Protein AF-A0AB34Q9M0-F1 (afdb_monomer_lite)

Radius of gyration: 27.39 Å; chains: 1; bounding box: 74×77×62 Å

Foldseek 3Di:
DCLLVVLAPPDQFADFPWDADDDPDPVCVVVDPDRIDTDGPPDDRDDRDPLSVQLSVVVVVVDVAPNLLSVLLNQLVVCVSVLVLLRNLVSLVVLCCVPQQPPDLDLVSSLVSCVVDPLLLVLLVVLLVVLVVDDPVVAACSVVLNVLPDGSSSNSSVSSVVCVQSVDADVPDDNRDDSVPSSNNRNVSSSSSSSSVSVNVVSSCVSVDPVSVVVQLVVLVVVVQKWKKKKKWWKAADVGPDIDIDIDIDIDGHNDDDPVVLVVVVVVVVVVCCVPRPPMGTAKMWMATPPPRHTRDIDGDDDDDDPPDPPDDD

Structure (mmCIF, N/CA/C/O backbone):
data_AF-A0AB34Q9M0-F1
#
_entry.id   AF-A0AB34Q9M0-F1
#
loop_
_atom_site.group_PDB
_atom_site.id
_atom_site.type_symbol
_atom_site.label_atom_id
_atom_site.label_alt_id
_atom_site.label_comp_id
_atom_site.label_asym_id
_atom_site.label_entity_id
_atom_site.label_seq_id
_atom_site.pdbx_PDB_ins_code
_atom_site.Cartn_x
_atom_site.Cartn_y
_atom_site.Cartn_z
_atom_site.occupancy
_atom_site.B_iso_or_equiv
_atom_site.auth_seq_id
_atom_site.auth_comp_id
_atom_site.auth_asym_id
_atom_site.auth_atom_id
_atom_site.pdbx_PDB_model_num
ATOM 1 N N . MET A 1 1 ? -3.622 -2.747 3.877 1.00 38.09 1 MET A N 1
ATOM 2 C CA . MET A 1 1 ? -2.219 -3.119 4.182 1.00 38.09 1 MET A CA 1
ATOM 3 C C . MET A 1 1 ? -2.005 -4.590 4.577 1.00 38.09 1 MET A C 1
ATOM 5 O O . MET A 1 1 ? -0.956 -5.106 4.227 1.00 38.09 1 MET A O 1
ATOM 9 N N . ALA A 1 2 ? -2.939 -5.302 5.231 1.00 38.53 2 ALA A N 1
ATOM 10 C CA . ALA A 1 2 ? -2.637 -6.624 5.818 1.00 38.53 2 ALA A CA 1
ATOM 11 C C . ALA A 1 2 ? -3.153 -7.890 5.099 1.00 38.53 2 ALA A C 1
ATOM 13 O O . ALA A 1 2 ? -2.684 -8.977 5.424 1.00 38.53 2 ALA A O 1
ATOM 14 N N . PHE A 1 3 ? -4.054 -7.797 4.108 1.00 39.12 3 PHE A N 1
ATOM 15 C CA . PHE A 1 3 ? -4.353 -8.961 3.245 1.00 39.12 3 PHE A CA 1
ATOM 16 C C . PHE A 1 3 ? -3.106 -9.482 2.560 1.00 39.12 3 PHE A C 1
ATOM 18 O O . PHE A 1 3 ? -2.861 -10.677 2.467 1.00 39.12 3 PHE A O 1
ATOM 25 N N . LEU A 1 4 ? -2.310 -8.510 2.130 1.00 44.78 4 LEU A N 1
ATOM 26 C CA . LEU A 1 4 ? -1.002 -8.706 1.587 1.00 44.78 4 LEU A CA 1
ATOM 27 C C . LEU A 1 4 ? -0.186 -9.552 2.573 1.00 44.78 4 LEU A C 1
ATOM 29 O O . LEU A 1 4 ? 0.272 -10.628 2.213 1.00 44.78 4 LEU A O 1
ATOM 33 N N . SER A 1 5 ? -0.066 -9.140 3.830 1.00 46.03 5 SER A N 1
ATOM 34 C CA . SER A 1 5 ? 0.717 -9.852 4.848 1.00 46.03 5 SER A CA 1
ATOM 35 C C . SER A 1 5 ? 0.288 -11.304 5.118 1.00 46.03 5 SER A C 1
ATOM 37 O O . SER A 1 5 ? 1.048 -12.027 5.745 1.00 46.03 5 SER A O 1
ATOM 39 N N . CYS A 1 6 ? -0.894 -11.740 4.664 1.00 47.19 6 CYS A N 1
ATOM 40 C CA . CYS A 1 6 ? -1.327 -13.141 4.752 1.00 47.19 6 CYS A CA 1
ATOM 41 C C . CYS A 1 6 ? -0.802 -14.014 3.591 1.00 47.19 6 CYS A C 1
ATOM 43 O O . CYS A 1 6 ? -0.850 -15.235 3.691 1.00 47.19 6 CYS A O 1
ATOM 45 N N . TYR A 1 7 ? -0.317 -13.398 2.505 1.00 43.88 7 TYR A N 1
ATOM 46 C CA . TYR A 1 7 ? 0.245 -14.055 1.316 1.00 43.88 7 TYR A CA 1
ATOM 47 C C . TYR A 1 7 ? 1.721 -13.703 1.045 1.00 43.88 7 TYR A C 1
ATOM 49 O O . TYR A 1 7 ? 2.371 -14.403 0.274 1.00 43.88 7 TYR A O 1
ATOM 57 N N . PHE A 1 8 ? 2.253 -12.626 1.634 1.00 41.25 8 PHE A N 1
ATOM 58 C CA . PHE A 1 8 ? 3.677 -12.286 1.568 1.00 41.25 8 PHE A CA 1
ATOM 59 C C . PHE A 1 8 ? 4.397 -12.802 2.805 1.00 41.25 8 PHE A C 1
ATOM 61 O O . PHE A 1 8 ? 4.016 -12.460 3.927 1.00 41.25 8 PHE A O 1
ATOM 68 N N . ASP A 1 9 ? 5.503 -13.507 2.599 1.00 41.50 9 ASP A N 1
ATOM 69 C CA . ASP A 1 9 ? 6.491 -13.679 3.653 1.00 41.50 9 ASP A CA 1
ATOM 70 C C . ASP A 1 9 ? 7.040 -12.308 4.060 1.00 41.50 9 ASP A C 1
ATOM 72 O O . ASP A 1 9 ? 7.497 -11.511 3.236 1.00 41.50 9 ASP A O 1
ATOM 76 N N . VAL A 1 10 ? 7.012 -12.021 5.360 1.00 43.25 10 VAL A N 1
ATOM 77 C CA . VAL A 1 10 ? 7.802 -10.928 5.931 1.00 43.25 10 VAL A CA 1
ATOM 78 C C . VAL A 1 10 ? 9.219 -11.463 6.127 1.00 43.25 10 VAL A C 1
ATOM 80 O O . VAL A 1 10 ? 9.610 -11.831 7.236 1.00 43.25 10 VAL A O 1
ATOM 83 N N . ALA A 1 11 ? 9.964 -11.552 5.027 1.00 40.53 11 ALA A N 1
ATOM 84 C CA . ALA A 1 11 ? 11.409 -11.719 5.053 1.00 40.53 11 ALA A CA 1
ATOM 85 C C . ALA A 1 11 ? 12.041 -10.324 5.032 1.00 40.53 11 ALA A C 1
ATOM 87 O O . ALA A 1 11 ? 11.994 -9.609 4.032 1.00 40.53 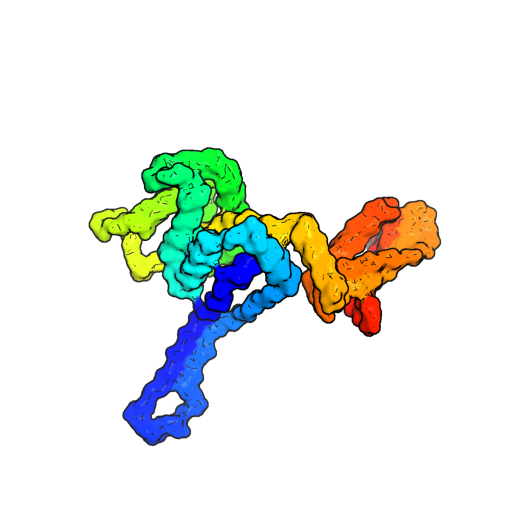11 ALA A O 1
ATOM 88 N N . LEU A 1 12 ? 12.573 -9.918 6.180 1.00 36.75 12 LEU A N 1
ATOM 89 C CA . LEU A 1 12 ? 13.377 -8.714 6.334 1.00 36.75 12 LEU A CA 1
ATOM 90 C C . LEU A 1 12 ? 14.795 -9.164 6.662 1.00 36.75 12 LEU A C 1
ATOM 92 O O . LEU A 1 12 ? 15.126 -9.342 7.829 1.00 36.75 12 LEU A O 1
ATOM 96 N N . GLU A 1 13 ? 15.617 -9.339 5.636 1.00 42.41 13 GLU A N 1
ATOM 97 C CA . GLU A 1 13 ? 17.068 -9.326 5.804 1.00 42.41 13 GLU A CA 1
ATOM 98 C C . GLU A 1 13 ? 17.541 -7.915 5.485 1.00 42.41 13 GLU A C 1
ATOM 100 O O . GLU A 1 13 ? 17.650 -7.499 4.333 1.00 42.41 13 GLU A O 1
ATOM 105 N N . MET A 1 14 ? 17.722 -7.130 6.543 1.00 38.28 14 MET A N 1
ATOM 106 C CA . MET A 1 14 ? 18.295 -5.798 6.452 1.00 38.28 14 MET A CA 1
ATOM 107 C C . MET A 1 14 ? 19.740 -5.861 6.921 1.00 38.28 14 MET A C 1
ATOM 109 O O . MET A 1 14 ? 19.984 -5.836 8.126 1.00 38.28 14 MET A O 1
ATOM 113 N N . ASP A 1 15 ? 20.657 -5.891 5.951 1.00 40.28 15 ASP A N 1
ATOM 114 C CA . ASP A 1 15 ? 22.097 -5.711 6.146 1.00 40.28 15 ASP A CA 1
ATOM 115 C C . ASP A 1 15 ? 22.690 -6.619 7.235 1.00 40.28 15 ASP A C 1
ATOM 117 O O . ASP A 1 15 ? 23.406 -6.130 8.101 1.00 40.28 15 ASP A O 1
ATOM 121 N N . GLU A 1 16 ? 22.409 -7.929 7.203 1.00 42.78 16 GLU A N 1
ATOM 122 C CA . GLU A 1 16 ? 23.147 -8.872 8.046 1.00 42.78 16 GLU A CA 1
ATOM 123 C C . GLU A 1 16 ? 24.592 -8.963 7.544 1.00 42.78 16 GLU A C 1
ATOM 125 O O . GLU A 1 16 ? 24.912 -9.681 6.599 1.00 42.78 16 GLU A O 1
ATOM 130 N N . VAL A 1 17 ? 25.485 -8.199 8.172 1.00 45.81 17 VAL A N 1
ATOM 131 C CA . VAL A 1 17 ? 26.908 -8.533 8.148 1.00 45.81 17 VAL A CA 1
ATOM 132 C C . VAL A 1 17 ? 27.075 -9.664 9.144 1.00 45.81 17 VAL A C 1
ATOM 134 O O . VAL A 1 17 ? 27.049 -9.431 10.352 1.00 45.81 17 VAL A O 1
ATOM 137 N N . GLU A 1 18 ? 27.206 -10.882 8.632 1.00 41.69 18 GLU A N 1
ATOM 138 C CA . GLU A 1 18 ? 27.647 -12.027 9.416 1.00 41.69 18 GLU A CA 1
ATOM 139 C C . GLU A 1 18 ? 29.146 -12.198 9.161 1.00 41.69 18 GLU A C 1
ATOM 141 O O . GLU A 1 18 ? 29.582 -12.671 8.113 1.00 41.69 18 GLU A O 1
ATOM 146 N N . ALA A 1 19 ? 29.950 -11.695 10.096 1.00 44.28 19 ALA A N 1
ATOM 147 C CA . ALA A 1 19 ? 31.388 -11.904 10.091 1.00 44.28 19 ALA A CA 1
ATOM 148 C C . ALA A 1 19 ? 31.706 -13.008 11.099 1.00 44.28 19 ALA A C 1
ATOM 150 O O . ALA A 1 19 ? 31.467 -12.857 12.302 1.00 44.28 19 ALA A O 1
ATOM 151 N N . PHE A 1 20 ? 32.240 -14.113 10.592 1.00 45.12 20 PHE A N 1
ATOM 152 C CA . PHE A 1 20 ? 32.817 -15.171 11.406 1.00 45.12 20 PHE A CA 1
ATOM 153 C C . PHE A 1 20 ? 34.311 -14.917 11.514 1.00 45.12 20 PHE A C 1
ATOM 155 O O . PHE A 1 20 ? 34.968 -14.621 10.515 1.00 45.12 20 PHE A O 1
ATOM 162 N N . TYR A 1 21 ? 34.842 -15.017 12.727 1.00 49.00 21 TYR A N 1
ATOM 163 C CA . TYR A 1 21 ? 36.283 -15.058 12.889 1.00 49.00 21 TYR A CA 1
ATOM 164 C C . TYR A 1 21 ? 36.761 -16.479 12.588 1.00 49.00 21 TYR A C 1
ATOM 166 O O . TYR A 1 21 ? 36.377 -17.422 13.281 1.00 49.00 21 TYR A O 1
ATOM 174 N N . GLU A 1 22 ? 37.578 -16.634 11.550 1.00 51.06 22 GLU A N 1
ATOM 175 C CA . GLU A 1 22 ? 38.256 -17.893 11.255 1.00 51.06 22 GLU A CA 1
ATOM 176 C C . GLU A 1 22 ? 39.582 -17.912 12.021 1.00 51.06 22 GLU A C 1
ATOM 178 O O . GLU A 1 22 ? 40.442 -17.058 11.818 1.00 51.06 22 GLU A O 1
ATOM 183 N N . VAL A 1 23 ? 39.714 -18.847 12.960 1.00 55.47 23 VAL A N 1
ATOM 184 C CA . VAL A 1 23 ? 40.945 -19.029 13.736 1.00 55.47 23 VAL A CA 1
ATOM 185 C C . VAL A 1 23 ? 42.013 -19.688 12.873 1.00 55.47 23 VAL A C 1
ATOM 187 O O . VAL A 1 23 ? 41.789 -20.762 12.318 1.00 55.47 23 VAL A O 1
ATOM 190 N N . GLU A 1 24 ? 43.188 -19.066 12.785 1.00 59.56 24 GLU A N 1
ATOM 191 C CA . GLU A 1 24 ? 44.322 -19.620 12.038 1.00 59.56 24 GLU A CA 1
ATOM 192 C C . GLU A 1 24 ? 44.963 -20.795 12.793 1.00 59.56 24 GLU A C 1
ATOM 194 O O . GLU A 1 24 ? 45.552 -21.687 12.176 1.00 59.56 24 GLU A O 1
ATOM 199 N N . THR A 1 25 ? 44.815 -20.834 14.126 1.00 61.59 25 THR A N 1
ATOM 200 C CA . THR A 1 25 ? 45.357 -21.894 14.988 1.00 61.59 25 THR A CA 1
ATOM 201 C C . THR A 1 25 ? 44.410 -22.302 16.138 1.00 61.59 25 THR A C 1
ATOM 203 O O . THR A 1 25 ? 43.665 -21.467 16.659 1.00 61.59 25 THR A O 1
ATOM 206 N N . PRO A 1 26 ? 44.421 -23.577 16.593 1.00 65.00 26 PRO A N 1
ATOM 207 C CA . PRO A 1 26 ? 43.573 -24.056 17.698 1.00 65.00 26 PRO A CA 1
ATOM 208 C C . PRO A 1 26 ? 43.771 -23.311 19.029 1.00 65.00 26 PRO A C 1
ATOM 210 O O . PRO A 1 26 ? 42.863 -23.259 19.858 1.00 65.00 26 PRO A O 1
ATOM 213 N N . GLU A 1 27 ? 44.945 -22.721 19.249 1.00 68.06 27 GLU A N 1
ATOM 214 C CA . GLU A 1 27 ? 45.296 -21.986 20.465 1.00 68.06 27 GLU A CA 1
ATOM 215 C C . GLU A 1 27 ? 44.681 -20.571 20.533 1.00 68.06 27 GLU A C 1
ATOM 217 O O . GLU A 1 27 ? 44.699 -19.938 21.597 1.00 68.06 27 GLU A O 1
ATOM 222 N N . GLU A 1 28 ? 44.145 -20.056 19.421 1.00 53.47 28 GLU A N 1
ATOM 223 C CA . GLU A 1 28 ? 43.511 -18.732 19.327 1.00 53.47 28 GLU A CA 1
ATOM 224 C C . GLU A 1 28 ? 42.011 -18.752 19.650 1.00 53.47 28 GLU A C 1
ATOM 226 O O . GLU A 1 28 ? 41.481 -17.746 20.123 1.00 53.47 28 GLU A O 1
ATOM 231 N N . ASP A 1 29 ? 41.335 -19.899 19.514 1.00 54.34 29 ASP A N 1
ATOM 232 C CA . ASP A 1 29 ? 39.878 -20.022 19.715 1.00 54.34 29 ASP A CA 1
ATOM 233 C C . ASP A 1 29 ? 39.419 -19.705 21.151 1.00 54.34 29 ASP A C 1
ATOM 235 O O . ASP A 1 29 ? 38.284 -19.282 21.386 1.00 54.34 29 ASP A O 1
ATOM 239 N N . GLY A 1 30 ? 40.318 -19.860 22.128 1.00 64.06 30 GLY A N 1
ATOM 240 C CA . GLY A 1 30 ? 40.075 -19.507 23.529 1.00 64.06 30 GLY A CA 1
ATOM 241 C C . GLY A 1 30 ? 40.349 -18.040 23.879 1.00 64.06 30 GLY A C 1
ATOM 242 O O . GLY A 1 30 ? 40.030 -17.622 24.989 1.00 64.06 30 GLY A O 1
ATOM 243 N N . LYS A 1 31 ? 40.961 -17.263 22.972 1.00 69.19 31 LYS A N 1
ATOM 244 C CA . LYS A 1 31 ? 41.397 -15.873 23.221 1.00 69.19 31 LYS A CA 1
ATOM 245 C C . LYS A 1 31 ? 40.448 -14.822 22.646 1.00 69.19 31 LYS A C 1
ATOM 247 O O . LYS A 1 31 ? 40.632 -13.635 22.899 1.00 69.19 31 LYS A O 1
ATOM 252 N N . ILE A 1 32 ? 39.451 -15.245 21.874 1.00 55.53 32 ILE A N 1
ATOM 253 C CA . ILE A 1 32 ? 38.516 -14.355 21.188 1.00 55.53 32 ILE A CA 1
ATOM 254 C C . ILE A 1 32 ? 37.194 -14.354 21.947 1.00 55.53 32 ILE A C 1
ATOM 256 O O . ILE A 1 32 ? 36.429 -15.315 21.899 1.00 55.53 32 ILE A O 1
ATOM 260 N N . GLU A 1 33 ? 36.926 -13.257 22.655 1.00 59.06 33 GLU A N 1
ATOM 261 C CA . GLU A 1 33 ? 35.709 -13.095 23.464 1.00 59.06 33 GLU A CA 1
ATOM 262 C C . GLU A 1 33 ? 34.434 -12.988 22.613 1.00 59.06 33 GLU A C 1
ATOM 264 O O . GLU A 1 33 ? 33.354 -13.375 23.056 1.00 59.06 33 GLU A O 1
ATOM 269 N N . VAL A 1 34 ? 34.547 -12.496 21.375 1.00 50.38 34 VAL A N 1
ATOM 270 C CA . VAL A 1 34 ? 33.417 -12.303 20.458 1.00 50.38 34 VAL A CA 1
ATOM 271 C C . VAL A 1 34 ? 33.664 -13.094 19.178 1.00 50.38 34 VAL A C 1
ATOM 273 O O . VAL A 1 34 ? 34.373 -12.649 18.282 1.00 50.38 34 VAL A O 1
ATOM 276 N N . LYS A 1 35 ? 33.074 -14.291 19.101 1.00 52.22 35 LYS A N 1
ATOM 277 C CA . LYS A 1 35 ? 33.271 -15.244 17.990 1.00 52.22 35 LYS A CA 1
ATOM 278 C C . LYS A 1 35 ? 32.469 -14.912 16.726 1.00 52.22 35 LYS A C 1
ATOM 280 O O . LYS A 1 35 ? 32.753 -15.434 15.653 1.00 52.22 35 LYS A O 1
ATOM 285 N N . SER A 1 36 ? 31.453 -14.063 16.853 1.00 44.91 36 SER A N 1
ATOM 286 C CA . SER A 1 36 ? 30.656 -13.567 15.732 1.00 44.91 36 SER A CA 1
ATOM 287 C C . SER A 1 36 ? 30.040 -12.217 16.079 1.00 44.91 36 SER A C 1
ATOM 289 O O . SER A 1 36 ? 29.752 -11.929 17.244 1.00 44.91 36 SER A O 1
ATOM 291 N N . PHE A 1 37 ? 29.835 -11.393 15.059 1.00 43.59 37 PHE A N 1
ATOM 292 C CA . PHE A 1 37 ? 29.109 -10.135 15.161 1.00 43.59 37 PHE A CA 1
ATOM 293 C C . PHE A 1 37 ? 27.985 -10.138 14.131 1.00 43.59 37 PHE A C 1
ATOM 295 O O . PHE A 1 37 ? 28.226 -10.423 12.959 1.00 43.59 37 PHE A O 1
ATOM 302 N N . LYS A 1 38 ? 26.774 -9.805 14.588 1.00 41.28 38 LYS A N 1
ATOM 303 C CA . LYS A 1 38 ? 25.580 -9.662 13.759 1.00 41.28 38 LYS A CA 1
ATOM 304 C C . LYS A 1 38 ? 24.995 -8.274 13.984 1.00 41.28 38 LYS A C 1
ATOM 306 O O . LYS A 1 38 ? 24.492 -7.972 15.065 1.00 41.28 38 LYS A O 1
ATOM 311 N N . SER A 1 39 ? 25.072 -7.429 12.965 1.00 42.53 39 SER A N 1
ATOM 312 C CA . SER A 1 39 ? 24.345 -6.160 12.913 1.00 42.53 39 SER A CA 1
ATOM 313 C C . SER A 1 39 ? 23.284 -6.282 11.841 1.00 42.53 39 SER A C 1
ATOM 315 O O . SER A 1 39 ? 23.579 -6.777 10.765 1.00 42.53 39 SER A O 1
ATOM 317 N N . GLY A 1 40 ? 22.063 -5.860 12.146 1.00 47.16 40 GLY A N 1
ATOM 318 C CA . GLY A 1 40 ? 20.950 -5.820 11.210 1.00 47.16 40 GLY A CA 1
ATOM 319 C C . GLY A 1 40 ? 19.863 -4.909 11.764 1.00 47.16 40 GLY A C 1
ATOM 320 O O . GLY A 1 40 ? 19.707 -4.762 12.982 1.00 47.16 40 GLY A O 1
ATOM 321 N N . ARG A 1 41 ? 19.106 -4.246 10.888 1.00 43.00 41 ARG A N 1
ATOM 322 C CA . ARG A 1 41 ? 17.981 -3.414 11.330 1.00 43.00 41 ARG A CA 1
ATOM 323 C C . ARG A 1 41 ? 16.833 -4.346 11.715 1.00 43.00 41 ARG A C 1
ATOM 325 O O . ARG A 1 41 ? 16.139 -4.854 10.841 1.00 43.00 41 ARG A O 1
ATOM 332 N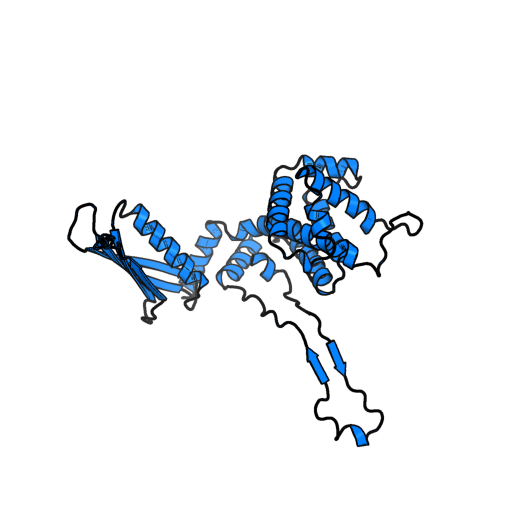 N . HIS A 1 42 ? 16.622 -4.573 13.013 1.00 44.25 42 HIS A N 1
ATOM 333 C CA . HIS A 1 42 ? 15.452 -5.317 13.479 1.00 44.25 42 HIS A CA 1
ATOM 334 C C . HIS A 1 42 ? 14.187 -4.514 13.160 1.00 44.25 42 HIS A C 1
ATOM 336 O O . HIS A 1 42 ? 13.826 -3.576 13.871 1.00 44.25 42 HIS A O 1
ATOM 342 N N . VAL A 1 43 ? 13.527 -4.866 12.061 1.00 46.06 43 VAL A N 1
ATOM 343 C CA . VAL A 1 43 ? 12.175 -4.404 11.770 1.00 46.06 43 VAL A CA 1
ATOM 344 C C . VAL A 1 43 ? 11.238 -5.500 12.288 1.00 46.06 43 VAL A C 1
ATOM 346 O O . VAL A 1 43 ? 11.227 -6.598 11.728 1.00 46.06 43 VAL A O 1
ATOM 349 N N . PRO A 1 44 ? 10.500 -5.266 13.388 1.00 45.44 44 PRO A N 1
ATOM 350 C CA . PRO A 1 44 ? 9.616 -6.279 13.948 1.00 45.44 44 PRO A CA 1
ATOM 351 C C . PRO A 1 44 ? 8.588 -6.707 12.897 1.00 45.44 44 PRO A C 1
ATOM 353 O O . PRO A 1 44 ? 8.049 -5.871 12.165 1.00 45.44 44 PRO A O 1
ATOM 356 N N . LYS A 1 45 ? 8.308 -8.015 12.817 1.00 49.66 45 LYS A N 1
ATOM 357 C CA . LYS A 1 45 ? 7.262 -8.538 11.928 1.00 49.66 45 LYS A CA 1
ATOM 358 C C . LYS A 1 45 ? 5.952 -7.822 12.251 1.00 49.66 45 LYS A C 1
ATOM 360 O O . LYS A 1 45 ? 5.541 -7.794 13.411 1.00 49.66 45 LYS A O 1
ATOM 365 N N . LEU A 1 46 ? 5.301 -7.248 11.236 1.00 52.94 46 LEU A N 1
ATOM 366 C CA . LEU A 1 46 ? 3.984 -6.640 11.414 1.00 52.94 46 LEU A CA 1
ATOM 367 C C . LEU A 1 46 ? 3.023 -7.714 11.949 1.00 52.94 46 LEU A C 1
ATOM 369 O O . LEU A 1 46 ? 2.845 -8.737 11.284 1.00 52.94 46 LEU A O 1
ATOM 373 N N . PRO A 1 47 ? 2.414 -7.521 13.131 1.00 59.06 47 PRO A N 1
ATOM 374 C CA . PRO A 1 47 ? 1.474 -8.491 13.664 1.00 59.06 47 PRO A CA 1
ATOM 375 C C . PRO A 1 47 ? 0.256 -8.566 12.740 1.00 59.06 47 PRO A C 1
ATOM 377 O O . PRO A 1 47 ? -0.391 -7.555 12.458 1.00 59.06 47 PRO A O 1
ATOM 380 N N . ILE A 1 48 ? -0.071 -9.770 12.269 1.00 66.75 48 ILE A N 1
ATOM 381 C CA . ILE A 1 48 ? -1.315 -10.008 11.536 1.00 66.75 48 ILE A CA 1
ATOM 382 C C . ILE A 1 48 ? -2.449 -9.982 12.561 1.00 66.75 48 ILE A C 1
ATOM 384 O O . ILE A 1 48 ? -2.524 -10.844 13.438 1.00 66.75 48 ILE A O 1
ATOM 388 N N . LEU A 1 49 ? -3.318 -8.971 12.481 1.00 69.62 49 LEU A N 1
ATOM 389 C CA . LEU A 1 49 ? -4.475 -8.880 13.369 1.00 69.62 49 LEU A CA 1
ATOM 390 C C . LEU A 1 49 ? -5.469 -10.006 13.056 1.00 69.62 49 LEU A C 1
ATOM 392 O O . LEU A 1 49 ? -5.664 -10.374 11.898 1.00 69.62 49 LEU A O 1
ATOM 396 N N . PHE A 1 50 ? -6.142 -10.505 14.091 1.00 72.12 50 PHE A N 1
ATOM 397 C CA . PHE A 1 50 ? -7.152 -11.563 13.979 1.00 72.12 50 PHE A CA 1
ATOM 398 C C . PHE A 1 50 ? -8.254 -11.242 12.953 1.00 72.12 50 PHE A C 1
ATOM 400 O O . PHE A 1 50 ? -8.636 -12.097 12.151 1.00 72.12 50 PHE A O 1
ATOM 407 N N . ASP A 1 51 ? -8.718 -9.993 12.934 1.00 72.69 51 ASP A N 1
ATOM 408 C CA . ASP A 1 51 ? -9.691 -9.483 11.963 1.00 72.69 51 ASP A CA 1
ATOM 409 C C . ASP A 1 51 ? -9.217 -9.649 10.511 1.00 72.69 51 ASP A C 1
ATOM 411 O O . ASP A 1 51 ? -9.956 -10.099 9.641 1.00 72.69 51 ASP A O 1
ATOM 415 N N . LEU A 1 52 ? -7.939 -9.376 10.257 1.00 74.94 52 LEU A N 1
ATOM 416 C CA . LEU A 1 52 ? -7.359 -9.434 8.918 1.00 74.94 52 LEU A CA 1
ATOM 417 C C . LEU A 1 52 ? -7.189 -10.881 8.452 1.00 74.94 52 LEU A C 1
ATOM 419 O O . LEU A 1 52 ? -7.510 -11.191 7.306 1.00 74.94 52 LEU A O 1
ATOM 423 N N . LEU A 1 53 ? -6.754 -11.766 9.353 1.00 79.62 53 LEU A N 1
ATOM 424 C CA . LEU A 1 53 ? -6.627 -13.196 9.077 1.00 79.62 53 LEU A CA 1
ATOM 425 C C . LEU A 1 53 ? -7.988 -13.833 8.765 1.00 79.62 53 LEU A C 1
ATOM 427 O O . LEU A 1 53 ? -8.149 -14.515 7.758 1.00 79.62 53 LEU A O 1
ATOM 431 N N . SER A 1 54 ? -8.984 -13.597 9.612 1.00 79.56 54 SER A N 1
ATOM 432 C CA . SER A 1 54 ? -10.314 -14.196 9.452 1.00 79.56 54 SER A CA 1
ATOM 433 C C . SER A 1 54 ? -11.059 -13.662 8.225 1.00 79.56 54 SER A C 1
ATOM 435 O O . SER A 1 54 ? -11.614 -14.456 7.468 1.00 79.56 54 SER A O 1
ATOM 437 N N . ARG A 1 55 ? -11.002 -12.352 7.945 1.00 80.25 55 ARG A N 1
ATOM 438 C CA . ARG A 1 55 ? -11.547 -11.791 6.696 1.0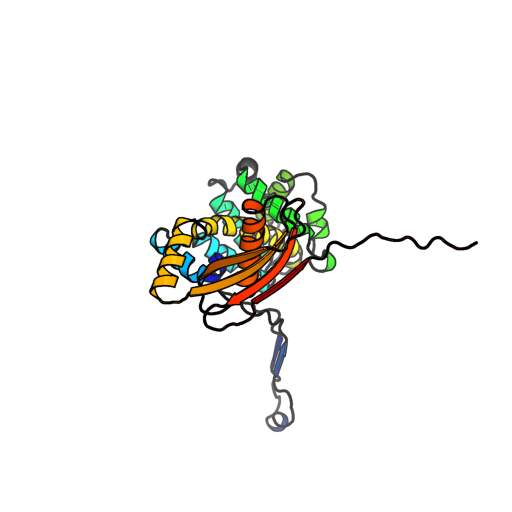0 80.25 55 ARG A CA 1
ATOM 439 C C . ARG A 1 55 ? -10.841 -12.343 5.461 1.00 80.25 55 ARG A C 1
ATOM 441 O O . ARG A 1 55 ? -11.502 -12.586 4.455 1.00 80.25 55 ARG A O 1
ATOM 448 N N . ALA A 1 56 ? -9.525 -12.563 5.523 1.00 80.50 56 ALA A N 1
ATOM 449 C CA . ALA A 1 56 ? -8.787 -13.192 4.431 1.00 80.50 56 ALA A CA 1
ATOM 450 C C . ALA A 1 56 ? -9.258 -14.634 4.185 1.00 80.50 56 ALA A C 1
ATOM 452 O O . ALA A 1 56 ? -9.473 -14.997 3.031 1.00 80.50 56 ALA A O 1
ATOM 453 N N . ILE A 1 57 ? -9.477 -15.416 5.250 1.00 82.31 57 ILE A N 1
ATOM 454 C CA . ILE A 1 57 ? -10.012 -16.784 5.164 1.00 82.31 57 ILE A CA 1
ATOM 455 C C . ILE A 1 57 ? -11.399 -16.777 4.517 1.00 82.31 57 ILE A C 1
ATOM 457 O O . ILE A 1 57 ? -11.606 -17.478 3.532 1.00 82.31 57 ILE A O 1
ATOM 461 N N . PHE A 1 58 ? -12.325 -15.941 4.995 1.00 83.81 58 PHE A N 1
ATOM 462 C CA . PHE A 1 58 ? -13.673 -15.886 4.420 1.00 83.81 58 PHE A CA 1
ATOM 463 C C . PHE A 1 58 ? -13.675 -15.404 2.967 1.00 83.81 58 PHE A C 1
ATOM 465 O O . PHE A 1 58 ? -14.425 -15.916 2.143 1.00 83.81 58 PHE A O 1
ATOM 472 N N . CYS A 1 59 ? -12.810 -14.447 2.625 1.00 83.69 59 CYS A N 1
ATOM 473 C CA . CYS A 1 59 ? -12.653 -13.981 1.248 1.00 83.69 59 CYS A CA 1
ATOM 474 C C . CYS A 1 59 ? -12.104 -15.087 0.324 1.00 83.69 59 CYS A C 1
ATOM 476 O O . CYS A 1 59 ? -12.509 -15.191 -0.838 1.00 83.69 59 CYS A O 1
ATOM 478 N N . ALA A 1 60 ? -11.210 -15.936 0.843 1.00 81.88 60 ALA A N 1
ATOM 479 C CA . ALA A 1 60 ? -10.618 -17.052 0.110 1.00 81.88 60 ALA A CA 1
ATOM 480 C C . ALA A 1 60 ? -11.603 -18.207 -0.159 1.00 81.88 60 ALA A C 1
ATOM 482 O O . ALA A 1 60 ? -11.353 -19.024 -1.041 1.00 81.88 60 ALA A O 1
ATOM 483 N N . GLU A 1 61 ? -12.731 -18.278 0.554 1.00 83.25 61 GLU A N 1
ATOM 484 C CA . GLU A 1 61 ? -13.799 -19.243 0.251 1.00 83.25 61 GLU A CA 1
ATOM 485 C C . GLU A 1 61 ? -14.504 -18.919 -1.075 1.00 83.25 61 GLU A C 1
ATOM 487 O O . GLU A 1 61 ? -14.913 -19.825 -1.797 1.00 83.25 61 GLU A O 1
ATOM 492 N N . GLY A 1 62 ? -14.651 -17.628 -1.395 1.00 77.25 62 GLY A N 1
ATOM 493 C CA . GLY A 1 62 ? -15.366 -17.162 -2.588 1.00 77.25 62 GLY A CA 1
ATOM 494 C C . GLY A 1 62 ? -14.466 -16.792 -3.767 1.00 77.25 62 GLY A C 1
ATOM 495 O O . GLY A 1 62 ? -14.954 -16.634 -4.884 1.00 77.25 62 GLY A O 1
ATOM 496 N N . THR A 1 63 ? -13.161 -16.623 -3.544 1.00 77.94 63 THR A N 1
ATOM 497 C CA . THR A 1 63 ? -12.210 -16.171 -4.569 1.00 77.94 63 THR A CA 1
ATOM 498 C C . THR A 1 63 ? -10.851 -16.837 -4.382 1.00 77.94 63 THR A C 1
ATOM 500 O O . THR A 1 63 ? -10.456 -17.167 -3.269 1.00 77.94 63 THR A O 1
ATOM 503 N N . SER A 1 64 ? -10.064 -16.978 -5.452 1.00 72.12 64 SER A N 1
ATOM 504 C CA . SER A 1 64 ? -8.690 -17.497 -5.346 1.00 72.12 64 SER A CA 1
ATOM 505 C C . SER A 1 64 ? -7.722 -16.557 -4.614 1.00 72.12 64 SER A C 1
ATOM 507 O O . SER A 1 64 ? -6.572 -16.943 -4.389 1.00 72.12 64 SER A O 1
ATOM 509 N N . GLY A 1 65 ? -8.165 -15.344 -4.266 1.00 72.69 65 GLY A N 1
ATOM 510 C CA . GLY A 1 65 ? -7.323 -14.261 -3.776 1.00 72.69 65 GLY A CA 1
ATOM 511 C C . GLY A 1 65 ? -6.369 -13.705 -4.849 1.00 72.69 65 GLY A C 1
ATOM 512 O O . GLY A 1 65 ? -6.270 -14.255 -5.952 1.00 72.69 65 GLY A O 1
ATOM 513 N N . PRO A 1 66 ? -5.635 -12.629 -4.527 1.00 83.88 66 PRO A N 1
ATOM 514 C CA . PRO A 1 66 ? -4.737 -11.926 -5.435 1.00 83.88 66 PRO A CA 1
ATOM 515 C C . PRO A 1 66 ? -3.375 -12.628 -5.487 1.00 83.88 66 PRO A C 1
ATOM 517 O O . PRO A 1 66 ? -2.345 -12.076 -5.104 1.00 83.88 66 PRO A O 1
ATOM 520 N N . ARG A 1 67 ? -3.368 -13.912 -5.871 1.00 83.19 67 ARG A N 1
ATOM 521 C CA . ARG A 1 67 ? -2.158 -14.759 -5.851 1.00 83.19 67 ARG A CA 1
ATOM 522 C C . ARG A 1 67 ? -1.067 -14.216 -6.762 1.00 83.19 67 ARG A C 1
ATOM 524 O O . ARG A 1 67 ? 0.114 -14.305 -6.435 1.00 83.19 67 ARG A O 1
ATOM 531 N N . PHE A 1 68 ? -1.467 -13.683 -7.911 1.00 85.50 68 PHE A N 1
ATOM 532 C CA . PHE A 1 68 ? -0.548 -13.156 -8.906 1.00 85.50 68 PHE A CA 1
ATOM 533 C C . PHE A 1 68 ? 0.119 -11.869 -8.409 1.00 85.50 68 PHE A C 1
ATOM 535 O O . PHE A 1 68 ? 1.347 -11.773 -8.387 1.00 85.50 68 PHE A O 1
ATOM 542 N N . GLU A 1 69 ? -0.681 -10.930 -7.905 1.00 90.19 69 GLU A N 1
ATOM 543 C CA . GLU A 1 69 ? -0.219 -9.692 -7.279 1.00 90.19 69 GLU A CA 1
ATOM 544 C C . GLU A 1 69 ? 0.672 -10.000 -6.076 1.00 90.19 69 GLU A C 1
ATOM 546 O O . GLU A 1 69 ? 1.754 -9.427 -5.935 1.00 90.19 69 GLU A O 1
ATOM 551 N N . ALA A 1 70 ? 0.267 -10.978 -5.259 1.00 84.56 70 ALA A N 1
ATOM 552 C CA . ALA A 1 70 ? 1.032 -11.427 -4.109 1.00 84.56 70 ALA A CA 1
ATOM 553 C C . ALA A 1 70 ? 2.382 -12.050 -4.478 1.00 84.56 70 ALA A C 1
ATOM 555 O O . ALA A 1 70 ? 3.393 -11.810 -3.829 1.00 84.56 70 ALA A O 1
ATOM 556 N N . THR A 1 71 ? 2.451 -12.809 -5.562 1.00 86.25 71 THR A N 1
ATOM 557 C CA . THR A 1 71 ? 3.716 -13.417 -5.983 1.00 86.25 71 THR A CA 1
ATOM 558 C C . THR A 1 71 ? 4.700 -12.354 -6.479 1.00 86.25 71 THR A C 1
ATOM 560 O O . THR A 1 71 ? 5.870 -12.339 -6.080 1.00 86.25 71 THR A O 1
ATOM 563 N N . LEU A 1 72 ? 4.234 -11.424 -7.318 1.00 91.12 72 LEU A N 1
ATOM 564 C CA . LEU A 1 72 ? 5.101 -10.408 -7.918 1.00 91.12 72 LEU A CA 1
ATOM 565 C C . LEU A 1 72 ? 5.546 -9.351 -6.912 1.00 91.12 72 LEU A C 1
ATOM 567 O O . LEU A 1 72 ? 6.730 -9.023 -6.874 1.00 91.12 72 LEU A O 1
ATOM 571 N N . VAL A 1 73 ? 4.651 -8.870 -6.045 1.00 89.12 73 VAL A N 1
ATOM 572 C CA . VAL A 1 73 ? 5.040 -7.903 -5.009 1.00 89.12 73 VAL A CA 1
ATOM 573 C C . VAL A 1 73 ? 5.967 -8.536 -3.963 1.00 89.12 73 VAL A C 1
ATOM 575 O O . VAL A 1 73 ? 6.831 -7.837 -3.438 1.00 89.12 73 VAL A O 1
ATOM 578 N N . SER A 1 74 ? 5.874 -9.849 -3.700 1.00 84.12 74 SER A N 1
ATOM 579 C CA . SER A 1 74 ? 6.779 -10.549 -2.775 1.00 84.12 74 SER A CA 1
ATOM 580 C C . SER A 1 74 ? 8.182 -10.548 -3.348 1.00 84.12 74 SER A C 1
ATOM 582 O O . SER A 1 74 ? 9.130 -10.073 -2.727 1.00 84.12 74 SER A O 1
ATOM 584 N N . SER A 1 75 ? 8.272 -10.983 -4.604 1.00 87.88 75 SER A N 1
ATOM 585 C CA . SER A 1 75 ? 9.512 -11.039 -5.368 1.00 87.88 75 SER A CA 1
ATOM 586 C C . SER A 1 75 ? 10.146 -9.652 -5.501 1.00 87.88 75 SER A C 1
ATOM 588 O O . SER A 1 75 ? 11.352 -9.495 -5.307 1.00 87.88 75 SER A O 1
ATOM 590 N N . ALA A 1 76 ? 9.334 -8.621 -5.757 1.00 91.50 76 ALA A N 1
ATOM 591 C CA . ALA A 1 76 ? 9.791 -7.240 -5.838 1.00 91.50 76 ALA A CA 1
ATOM 592 C C . ALA A 1 76 ? 10.321 -6.703 -4.503 1.00 91.50 76 ALA A C 1
ATOM 594 O O . ALA A 1 76 ? 11.351 -6.027 -4.485 1.00 91.50 76 ALA A O 1
ATOM 595 N N . ARG A 1 77 ? 9.638 -6.995 -3.388 1.00 85.44 77 ARG A N 1
ATOM 596 C CA . ARG A 1 77 ? 10.057 -6.585 -2.037 1.00 85.44 77 ARG A CA 1
ATOM 597 C C . ARG A 1 77 ? 11.332 -7.286 -1.601 1.00 85.44 77 ARG A C 1
ATOM 599 O O . ARG A 1 77 ? 12.222 -6.627 -1.078 1.00 85.44 77 ARG A O 1
ATOM 606 N N . HIS A 1 78 ? 11.437 -8.584 -1.859 1.00 83.38 78 HIS A N 1
ATOM 607 C CA . HIS A 1 78 ? 12.643 -9.348 -1.570 1.00 83.38 78 HIS A CA 1
ATOM 608 C C . HIS A 1 78 ? 13.842 -8.796 -2.356 1.00 83.38 78 HIS A C 1
ATOM 610 O O . HIS A 1 78 ? 14.852 -8.434 -1.762 1.00 83.38 78 HIS A O 1
ATOM 616 N N . ALA A 1 79 ? 13.682 -8.571 -3.667 1.00 87.50 79 ALA A N 1
ATOM 617 C CA . ALA A 1 79 ? 14.718 -7.942 -4.488 1.00 87.50 79 ALA A CA 1
ATOM 618 C C . ALA A 1 79 ? 15.077 -6.515 -4.022 1.00 87.50 79 ALA A C 1
ATOM 620 O O . ALA A 1 79 ? 16.241 -6.128 -4.070 1.00 87.50 79 ALA A O 1
ATOM 621 N N . MET A 1 80 ? 14.099 -5.731 -3.551 1.00 86.69 80 MET A N 1
ATOM 622 C CA . MET A 1 80 ? 14.343 -4.408 -2.962 1.00 86.69 80 MET A CA 1
ATOM 623 C C . MET A 1 80 ? 15.193 -4.507 -1.687 1.00 86.69 80 MET A C 1
ATOM 625 O O . MET A 1 80 ? 16.140 -3.740 -1.533 1.00 86.69 80 MET A O 1
ATOM 629 N N . GLY A 1 81 ? 14.871 -5.451 -0.793 1.00 79.62 81 GLY A N 1
ATOM 630 C CA . GLY A 1 81 ? 15.613 -5.692 0.450 1.00 79.62 81 GLY A CA 1
ATOM 631 C C . GLY A 1 81 ? 17.074 -6.066 0.197 1.00 79.62 81 GLY A C 1
ATOM 632 O O . GLY A 1 81 ? 17.970 -5.516 0.828 1.00 79.62 81 GLY A O 1
ATOM 633 N N . GLU A 1 82 ? 17.320 -6.891 -0.821 1.00 83.38 82 GLU A N 1
ATOM 634 C CA . GLU A 1 82 ? 18.662 -7.284 -1.273 1.00 83.38 82 GLU A CA 1
ATOM 635 C C . GLU A 1 82 ? 19.376 -6.214 -2.122 1.00 83.38 82 GLU A C 1
ATOM 637 O O . GLU A 1 82 ? 20.436 -6.468 -2.695 1.00 83.38 82 GLU A O 1
ATOM 642 N N . LYS A 1 83 ? 18.795 -5.014 -2.263 1.00 86.25 83 LYS A N 1
ATOM 643 C CA . LYS A 1 83 ? 19.319 -3.916 -3.098 1.00 86.25 83 LYS A CA 1
ATOM 644 C C . LYS A 1 83 ? 19.472 -4.291 -4.585 1.00 86.25 83 LYS A C 1
ATOM 646 O O . LYS A 1 83 ? 20.167 -3.603 -5.336 1.00 86.25 83 LYS A O 1
ATOM 651 N N . ARG A 1 84 ? 18.773 -5.336 -5.050 1.00 89.94 84 ARG A N 1
ATOM 652 C CA . ARG A 1 84 ? 18.608 -5.706 -6.468 1.00 89.94 84 ARG A CA 1
ATOM 653 C C . ARG A 1 84 ? 17.489 -4.878 -7.102 1.00 89.94 84 ARG A C 1
ATOM 655 O O . ARG A 1 84 ? 16.460 -5.396 -7.543 1.00 89.94 84 ARG A O 1
ATOM 662 N N . TYR A 1 85 ? 17.680 -3.562 -7.134 1.00 93.50 85 TYR A N 1
ATOM 663 C CA . TYR A 1 85 ? 16.663 -2.595 -7.558 1.00 93.50 85 TYR A CA 1
ATOM 664 C C . TYR A 1 85 ? 16.161 -2.808 -8.988 1.00 93.50 85 TYR A C 1
ATOM 666 O O . TYR A 1 85 ? 14.976 -2.618 -9.251 1.00 93.50 85 TYR A O 1
ATOM 674 N N . ILE A 1 86 ? 17.016 -3.266 -9.903 1.00 94.38 86 ILE A N 1
ATOM 675 C CA . ILE A 1 86 ? 16.611 -3.557 -11.285 1.00 94.38 86 ILE A CA 1
ATOM 676 C C . ILE A 1 86 ? 15.604 -4.712 -11.323 1.00 94.38 86 ILE A C 1
ATOM 678 O O . ILE A 1 86 ? 14.602 -4.632 -12.033 1.00 94.38 86 ILE A O 1
ATOM 682 N N . ASP A 1 87 ? 15.827 -5.764 -10.534 1.00 94.69 87 ASP A N 1
ATOM 683 C CA . ASP A 1 87 ? 14.895 -6.890 -10.443 1.00 94.69 87 ASP A CA 1
ATOM 684 C C . ASP A 1 87 ? 13.614 -6.497 -9.709 1.00 94.69 87 ASP A C 1
ATOM 686 O O . ASP A 1 87 ? 12.525 -6.860 -10.148 1.00 94.69 87 ASP A O 1
ATOM 690 N N . SER A 1 88 ? 13.719 -5.679 -8.659 1.00 96.12 88 SER A N 1
ATOM 691 C CA . SER A 1 88 ? 12.545 -5.120 -7.986 1.00 96.12 88 SER A CA 1
ATOM 692 C C . SER A 1 88 ? 11.660 -4.333 -8.957 1.00 96.12 88 SER A C 1
ATOM 694 O O . SER A 1 88 ? 10.465 -4.615 -9.077 1.00 96.12 88 SER A O 1
ATOM 696 N N . PHE A 1 89 ? 12.257 -3.423 -9.735 1.00 97.56 89 PHE A N 1
ATOM 697 C CA . PHE A 1 89 ? 11.561 -2.694 -10.791 1.00 97.56 89 PHE A CA 1
ATOM 698 C C . PHE A 1 89 ? 10.926 -3.641 -11.816 1.00 97.56 89 PHE A C 1
ATOM 700 O O . PHE A 1 89 ? 9.766 -3.457 -12.182 1.00 97.56 89 PHE A O 1
ATOM 707 N N . ARG A 1 90 ? 11.643 -4.684 -12.255 1.00 95.94 90 ARG A N 1
ATOM 708 C CA . ARG A 1 90 ? 11.107 -5.669 -13.204 1.00 95.94 90 ARG A CA 1
ATOM 709 C C . ARG A 1 90 ? 9.876 -6.385 -12.668 1.00 95.94 90 ARG A C 1
ATOM 711 O O . ARG A 1 90 ? 8.873 -6.453 -13.371 1.00 95.94 90 ARG A O 1
ATOM 718 N N . TYR A 1 91 ? 9.918 -6.893 -11.441 1.00 97.12 91 TYR A N 1
ATOM 719 C CA . TYR A 1 91 ? 8.775 -7.594 -10.857 1.00 97.12 91 TYR A CA 1
ATOM 720 C C . TYR A 1 91 ? 7.565 -6.671 -10.670 1.00 97.12 91 TYR A C 1
ATOM 722 O O . TYR A 1 91 ? 6.449 -7.054 -11.020 1.00 97.12 91 TYR A O 1
ATOM 730 N N . ASN A 1 92 ? 7.782 -5.432 -10.216 1.00 97.56 92 ASN A N 1
ATOM 731 C CA . ASN A 1 92 ? 6.712 -4.437 -10.118 1.00 97.56 92 ASN A CA 1
ATOM 732 C C . ASN A 1 92 ? 6.135 -4.075 -11.493 1.00 97.56 92 ASN A C 1
ATOM 734 O O . ASN A 1 92 ? 4.921 -3.975 -11.651 1.00 97.56 92 ASN A O 1
ATOM 738 N N . PHE A 1 93 ? 6.979 -3.906 -12.512 1.00 97.12 93 PHE A N 1
ATOM 739 C CA . PHE A 1 93 ? 6.507 -3.563 -13.850 1.00 97.12 93 PHE A CA 1
ATOM 740 C C . PHE A 1 93 ? 5.783 -4.733 -14.527 1.00 97.12 93 PHE A C 1
ATOM 742 O O . PHE A 1 93 ? 4.799 -4.508 -15.224 1.00 97.12 93 PHE A O 1
ATOM 749 N N . LEU A 1 94 ? 6.206 -5.981 -14.297 1.00 96.00 94 LEU A N 1
ATOM 750 C CA . LEU A 1 94 ? 5.474 -7.164 -14.768 1.00 96.00 94 LEU A CA 1
ATOM 751 C C . LEU A 1 94 ? 4.040 -7.188 -14.233 1.00 96.00 94 LEU A C 1
ATOM 753 O O . LEU A 1 94 ? 3.126 -7.540 -14.972 1.00 96.00 94 LEU A O 1
ATOM 757 N N . LEU A 1 95 ? 3.836 -6.772 -12.980 1.00 96.06 95 LEU A N 1
ATOM 758 C CA . LEU A 1 95 ? 2.502 -6.663 -12.397 1.00 96.06 95 LEU A CA 1
ATOM 759 C C . LEU A 1 95 ? 1.661 -5.600 -13.116 1.00 96.06 95 LEU A C 1
ATOM 761 O O . LEU A 1 95 ? 0.516 -5.864 -13.483 1.00 96.06 95 LEU A O 1
ATOM 765 N N . ILE A 1 96 ? 2.243 -4.419 -13.343 1.00 96.88 96 ILE A N 1
ATOM 766 C CA . ILE A 1 96 ? 1.602 -3.323 -14.084 1.00 96.88 96 ILE A CA 1
ATOM 767 C C . ILE A 1 96 ? 1.211 -3.788 -15.494 1.00 96.88 96 ILE A C 1
ATOM 769 O O . ILE A 1 96 ? 0.067 -3.626 -15.909 1.00 96.88 96 ILE A O 1
ATOM 773 N N . GLU A 1 97 ? 2.148 -4.395 -16.223 1.00 94.88 97 GLU A N 1
ATOM 774 C CA . GLU A 1 97 ? 1.955 -4.855 -17.600 1.00 94.88 97 GLU A CA 1
ATOM 775 C C . GLU A 1 97 ? 0.891 -5.957 -17.689 1.00 94.88 97 GLU A C 1
ATOM 777 O O . GLU A 1 97 ? 0.043 -5.923 -18.579 1.00 94.88 97 GLU A O 1
ATOM 782 N N . ALA A 1 98 ? 0.887 -6.903 -16.749 1.00 94.56 98 ALA A N 1
ATOM 783 C CA . ALA A 1 98 ? -0.065 -8.007 -16.740 1.00 94.56 98 ALA A CA 1
ATOM 784 C C . ALA A 1 98 ? -1.505 -7.565 -16.442 1.00 94.56 98 ALA A C 1
ATOM 786 O O . ALA A 1 98 ? -2.434 -8.113 -17.033 1.00 94.56 98 ALA A O 1
ATOM 787 N N . LEU A 1 99 ? -1.700 -6.590 -15.548 1.00 95.00 99 LEU A N 1
ATOM 788 C CA . LEU A 1 99 ? -3.040 -6.156 -15.137 1.00 95.00 99 LEU A CA 1
ATOM 789 C C . LEU A 1 99 ? -3.591 -4.993 -15.965 1.00 95.00 99 LEU A C 1
ATOM 791 O O . LEU A 1 99 ? -4.786 -4.964 -16.240 1.00 95.00 99 LEU A O 1
ATOM 795 N N . TYR A 1 100 ? -2.734 -4.062 -16.387 1.00 96.50 100 TYR A N 1
ATOM 796 C CA . TYR A 1 100 ? -3.148 -2.824 -17.059 1.00 96.50 100 TYR A CA 1
ATOM 797 C C . TYR A 1 100 ? -2.595 -2.690 -18.482 1.00 96.50 100 TYR A C 1
ATOM 799 O O . TYR A 1 100 ? -2.978 -1.781 -19.208 1.00 96.50 100 TYR A O 1
ATOM 807 N N . GLY A 1 101 ? -1.713 -3.587 -18.933 1.00 93.12 101 GLY A N 1
ATOM 808 C CA . GLY A 1 101 ? -1.123 -3.511 -20.273 1.00 93.12 101 GLY A CA 1
ATOM 809 C C . GLY A 1 101 ? -2.039 -3.975 -21.410 1.00 93.12 101 GLY A C 1
ATOM 810 O O . GLY A 1 101 ? -1.689 -3.800 -22.577 1.00 93.12 101 GLY A O 1
ATOM 811 N N . GLY A 1 102 ? -3.192 -4.587 -21.114 1.00 91.19 102 GLY A N 1
ATOM 812 C CA . GLY A 1 102 ? -4.173 -5.011 -22.124 1.00 91.19 102 GLY A CA 1
ATOM 813 C C . GLY A 1 102 ? -3.628 -5.993 -23.174 1.00 91.19 102 GLY A C 1
ATOM 814 O O . GLY A 1 102 ? -4.100 -6.004 -24.306 1.00 91.19 102 GLY A O 1
ATOM 815 N N . GLY A 1 103 ? -2.588 -6.769 -22.844 1.00 90.19 103 GLY A N 1
ATOM 816 C CA . GLY A 1 103 ? -1.894 -7.658 -23.788 1.00 90.19 103 GLY A CA 1
ATOM 817 C C . GLY A 1 103 ? -0.942 -6.950 -24.765 1.00 90.19 103 GLY A C 1
ATOM 818 O O . GLY A 1 103 ? -0.415 -7.580 -25.684 1.00 90.19 103 GLY A O 1
ATOM 819 N N . HIS A 1 104 ? -0.696 -5.648 -24.591 1.00 90.88 104 HIS A N 1
ATOM 820 C CA . HIS A 1 104 ? 0.228 -4.878 -25.416 1.00 90.88 104 HIS A CA 1
ATOM 821 C C . HIS A 1 104 ? 1.617 -4.788 -24.778 1.00 90.88 104 HIS A C 1
ATOM 823 O O . HIS A 1 104 ? 1.788 -4.249 -23.694 1.00 90.88 104 HIS A O 1
ATOM 829 N N . PHE A 1 105 ? 2.642 -5.232 -25.509 1.00 84.62 105 PHE A N 1
ATOM 830 C CA . PHE A 1 105 ? 4.036 -5.247 -25.025 1.00 84.62 105 PHE A CA 1
ATOM 831 C C . PHE A 1 105 ? 4.959 -4.269 -25.768 1.00 84.62 105 PHE A C 1
ATOM 833 O O . PHE A 1 105 ? 6.110 -4.054 -25.383 1.00 84.62 105 PHE A O 1
ATOM 840 N N . LYS A 1 106 ? 4.480 -3.689 -26.878 1.00 90.50 106 LYS A N 1
ATOM 841 C CA . LYS A 1 106 ? 5.228 -2.695 -27.661 1.00 90.50 106 LYS A CA 1
ATOM 842 C C . LYS A 1 106 ? 5.094 -1.329 -26.998 1.00 90.50 106 LYS A C 1
ATOM 844 O O . LYS A 1 106 ? 3.975 -0.897 -26.750 1.00 90.50 106 LYS A O 1
ATOM 849 N N . THR A 1 107 ? 6.213 -0.628 -26.812 1.00 92.12 107 THR A N 1
ATOM 850 C CA . THR A 1 107 ? 6.317 0.654 -26.087 1.00 92.12 107 THR A CA 1
ATOM 851 C C . THR A 1 107 ? 5.184 1.635 -26.390 1.00 92.12 107 THR A C 1
ATOM 853 O O . THR A 1 107 ? 4.532 2.096 -25.463 1.00 92.12 107 THR A O 1
ATOM 856 N N . VAL A 1 108 ? 4.915 1.934 -27.666 1.00 94.38 108 VAL A N 1
ATOM 857 C CA . VAL A 1 108 ? 3.877 2.909 -28.055 1.00 94.38 108 VAL A CA 1
ATOM 858 C C . VAL A 1 108 ? 2.477 2.435 -27.661 1.00 94.38 108 VAL A C 1
ATOM 860 O O . VAL A 1 108 ? 1.713 3.190 -27.071 1.00 94.38 108 VAL A O 1
ATOM 863 N N . ALA A 1 109 ? 2.150 1.173 -27.948 1.00 94.44 109 ALA A N 1
ATOM 864 C CA . ALA A 1 109 ? 0.842 0.613 -27.623 1.00 94.44 109 ALA A CA 1
ATOM 865 C C . ALA A 1 109 ? 0.636 0.516 -26.104 1.00 94.44 109 ALA A C 1
ATOM 867 O O . ALA A 1 109 ? -0.411 0.913 -25.609 1.00 94.44 109 ALA A O 1
ATOM 868 N N . LEU A 1 110 ? 1.659 0.072 -25.367 1.00 95.62 110 LEU A N 1
ATOM 869 C CA . LEU A 1 110 ? 1.615 -0.021 -23.910 1.00 95.62 110 LEU A CA 1
ATOM 870 C C . LEU A 1 110 ? 1.444 1.361 -23.262 1.00 95.62 110 LEU A C 1
ATOM 872 O O . LEU A 1 110 ? 0.587 1.519 -22.401 1.00 95.62 110 LEU A O 1
ATOM 876 N N . LYS A 1 111 ? 2.184 2.383 -23.723 1.00 95.94 111 LYS A N 1
ATOM 877 C CA . LYS A 1 111 ? 1.994 3.774 -23.272 1.00 95.94 111 LYS A CA 1
ATOM 878 C C . LYS A 1 111 ? 0.547 4.229 -23.476 1.00 95.94 111 LYS A C 1
ATOM 880 O O . LYS A 1 111 ? -0.047 4.767 -22.551 1.00 95.94 111 LYS A O 1
ATOM 885 N N . ASN A 1 112 ? -0.022 3.996 -24.658 1.00 96.44 112 ASN A N 1
ATOM 886 C CA . ASN A 1 112 ? -1.385 4.430 -24.969 1.00 96.44 112 ASN A CA 1
ATOM 887 C C . ASN A 1 112 ? -2.431 3.747 -24.081 1.00 96.44 112 ASN A C 1
ATOM 889 O O . ASN A 1 112 ? -3.323 4.425 -23.582 1.00 96.44 112 ASN A O 1
ATOM 893 N N . VAL A 1 113 ? -2.308 2.436 -23.858 1.00 97.56 113 VAL A N 1
ATOM 894 C CA . VAL A 1 113 ? -3.248 1.685 -23.011 1.00 97.56 113 VAL A CA 1
ATOM 895 C C . VAL A 1 113 ? -3.163 2.149 -21.559 1.00 97.56 113 VAL A C 1
ATOM 897 O O . VAL A 1 113 ? -4.182 2.510 -20.980 1.00 97.56 113 VAL A O 1
ATOM 900 N N . LEU A 1 114 ? -1.954 2.246 -20.998 1.00 97.25 114 LEU A N 1
ATOM 901 C CA . LEU A 1 114 ? -1.767 2.696 -19.616 1.00 97.25 114 LEU A CA 1
ATOM 902 C C . LEU A 1 114 ? -2.253 4.137 -19.401 1.00 97.25 114 LEU A C 1
ATOM 904 O O . LEU A 1 114 ? -2.821 4.453 -18.362 1.00 97.25 114 LEU A O 1
ATOM 908 N N . LYS A 1 115 ? -2.060 5.021 -20.386 1.00 96.38 115 LYS A N 1
ATOM 909 C CA . LYS A 1 115 ? -2.549 6.406 -20.327 1.00 96.38 115 LYS A CA 1
ATOM 910 C C . LYS A 1 115 ? -4.055 6.537 -20.521 1.00 96.38 115 LYS A C 1
ATOM 912 O O . LYS A 1 115 ? -4.604 7.562 -20.124 1.00 96.38 115 LYS A O 1
ATOM 917 N N . ALA A 1 116 ? -4.707 5.574 -21.163 1.00 97.00 116 ALA A N 1
ATOM 918 C CA . ALA A 1 116 ? -6.157 5.570 -21.327 1.00 97.00 116 ALA A CA 1
ATOM 919 C C . ALA A 1 116 ? -6.875 5.030 -20.078 1.00 97.00 116 ALA A C 1
ATOM 921 O O . ALA A 1 116 ? -8.042 5.351 -19.858 1.00 97.00 116 ALA A O 1
ATOM 922 N N . ASP A 1 117 ? -6.184 4.243 -19.252 1.00 97.62 117 ASP A N 1
ATOM 923 C CA . ASP A 1 117 ? -6.742 3.668 -18.033 1.00 97.62 117 ASP A CA 1
ATOM 924 C C . ASP A 1 117 ? -6.787 4.699 -16.889 1.00 97.62 117 ASP A C 1
ATOM 926 O O . ASP A 1 117 ? -5.776 5.058 -16.280 1.00 97.62 117 ASP A O 1
ATOM 930 N N . VAL A 1 118 ? -7.990 5.203 -16.599 1.00 96.81 118 VAL A N 1
ATOM 931 C CA . VAL A 1 118 ? -8.230 6.223 -15.562 1.00 96.81 118 VAL A CA 1
ATOM 932 C C . VAL A 1 118 ? -7.817 5.738 -14.175 1.00 96.81 118 VAL A C 1
ATOM 934 O O . VAL A 1 118 ? -7.311 6.515 -13.364 1.00 96.81 118 VAL A O 1
ATOM 937 N N . GLU A 1 119 ? -8.024 4.460 -13.888 1.00 96.50 119 GLU A N 1
ATOM 938 C CA . GLU A 1 119 ? -7.730 3.903 -12.580 1.00 96.50 119 GLU A CA 1
ATOM 939 C C . GLU A 1 119 ? -6.224 3.763 -12.367 1.00 96.50 119 GLU A C 1
ATOM 941 O O . GLU A 1 119 ? -5.704 4.210 -11.343 1.00 96.50 119 GLU A O 1
ATOM 946 N N . PHE A 1 120 ? -5.508 3.237 -13.360 1.00 97.81 120 PHE A N 1
ATOM 947 C CA . PHE A 1 120 ? -4.056 3.149 -13.322 1.00 97.81 120 PHE A CA 1
ATOM 948 C C . PHE A 1 120 ? -3.410 4.530 -13.175 1.00 97.81 120 PHE A C 1
ATOM 950 O O . PHE A 1 120 ? -2.515 4.712 -12.349 1.00 97.81 120 PHE A O 1
ATOM 957 N N . ARG A 1 121 ? -3.902 5.540 -13.904 1.00 97.44 121 ARG A N 1
ATOM 958 C CA . ARG A 1 121 ? -3.439 6.932 -13.754 1.00 97.44 121 ARG A CA 1
ATOM 959 C C . ARG A 1 121 ? -3.581 7.436 -12.319 1.00 97.44 121 ARG A C 1
ATOM 961 O O . ARG A 1 121 ? -2.656 8.062 -11.804 1.00 97.44 121 ARG A O 1
ATOM 968 N N . ASN A 1 122 ? -4.708 7.149 -11.668 1.00 97.12 122 ASN A N 1
ATOM 969 C CA . ASN A 1 122 ? -4.930 7.536 -10.275 1.00 97.12 122 ASN A CA 1
ATOM 970 C C . ASN A 1 122 ? -3.942 6.836 -9.332 1.00 97.12 122 ASN A C 1
ATOM 972 O O . ASN A 1 122 ? -3.390 7.487 -8.447 1.00 97.12 122 ASN A O 1
ATOM 976 N N . MET A 1 123 ? -3.668 5.546 -9.547 1.00 97.50 123 MET A N 1
ATOM 977 C CA . MET A 1 123 ? -2.667 4.800 -8.773 1.00 97.50 123 MET A CA 1
ATOM 978 C C . MET A 1 123 ? -1.259 5.385 -8.943 1.00 97.50 123 MET A C 1
ATOM 980 O O . MET A 1 123 ? -0.545 5.570 -7.960 1.00 97.50 123 MET A O 1
ATOM 984 N N . VAL A 1 124 ? -0.870 5.738 -10.172 1.00 97.00 124 VAL A N 1
ATOM 985 C CA . VAL A 1 124 ? 0.419 6.389 -10.465 1.00 97.00 124 VAL A CA 1
ATOM 986 C C . VAL A 1 124 ? 0.523 7.747 -9.772 1.00 97.00 124 VAL A C 1
ATOM 988 O O . VAL A 1 124 ? 1.549 8.050 -9.164 1.00 97.00 124 VAL A O 1
ATOM 991 N N . GLN A 1 125 ? -0.543 8.547 -9.814 1.00 95.62 125 GLN A N 1
ATOM 992 C CA . GLN A 1 125 ? -0.586 9.846 -9.146 1.00 95.62 125 GLN A CA 1
ATOM 993 C C . GLN A 1 125 ? -0.451 9.709 -7.623 1.00 95.62 125 GLN A C 1
ATOM 995 O O . GLN A 1 125 ? 0.339 10.428 -7.016 1.00 95.62 125 GLN A O 1
ATOM 1000 N N . GLN A 1 126 ? -1.179 8.777 -7.001 1.00 95.31 126 GLN A N 1
ATOM 1001 C CA . GLN A 1 126 ? -1.098 8.528 -5.556 1.00 95.31 126 GLN A CA 1
ATOM 1002 C C . GLN A 1 126 ? 0.291 8.032 -5.142 1.00 95.31 126 GLN A C 1
ATOM 1004 O O . GLN A 1 126 ? 0.872 8.544 -4.184 1.00 95.31 126 GLN A O 1
ATOM 1009 N N . ALA A 1 127 ? 0.862 7.096 -5.906 1.00 95.31 127 ALA A N 1
ATOM 1010 C CA . ALA A 1 127 ? 2.219 6.611 -5.692 1.00 95.31 127 ALA A CA 1
ATOM 1011 C C . ALA A 1 127 ? 3.253 7.743 -5.784 1.00 95.31 127 ALA A C 1
ATOM 1013 O O . ALA A 1 127 ? 4.182 7.793 -4.980 1.00 95.31 127 ALA A O 1
ATOM 1014 N N . PHE A 1 128 ? 3.086 8.671 -6.729 1.00 94.50 128 PHE A N 1
ATOM 1015 C CA . PHE A 1 128 ? 3.986 9.811 -6.887 1.00 94.50 128 PHE A CA 1
ATOM 1016 C C . PHE A 1 128 ? 3.855 10.829 -5.749 1.00 94.50 128 PHE A C 1
ATOM 1018 O O . PHE A 1 128 ? 4.867 11.320 -5.257 1.00 94.50 128 PHE A O 1
ATOM 1025 N N . GLU A 1 129 ? 2.639 11.121 -5.276 1.00 92.88 129 GLU A N 1
ATOM 1026 C CA . GLU A 1 129 ? 2.460 11.981 -4.097 1.00 92.88 129 GLU A CA 1
ATOM 1027 C C . GLU A 1 129 ? 3.081 11.361 -2.842 1.00 92.88 129 GLU A C 1
ATOM 1029 O O . GLU A 1 129 ? 3.748 12.058 -2.080 1.00 92.88 129 GLU A O 1
ATOM 1034 N N . HIS A 1 130 ? 2.945 10.045 -2.654 1.00 89.94 130 HIS A N 1
ATOM 1035 C CA . HIS A 1 130 ? 3.614 9.350 -1.556 1.00 89.94 130 HIS A CA 1
ATOM 1036 C C . HIS A 1 130 ? 5.140 9.384 -1.717 1.00 89.94 130 HIS A C 1
ATOM 1038 O O . HIS A 1 130 ? 5.859 9.602 -0.749 1.00 89.94 130 HIS A O 1
ATOM 1044 N N . LEU A 1 131 ? 5.659 9.249 -2.938 1.00 90.56 131 LEU A N 1
ATOM 1045 C CA . LEU A 1 131 ? 7.097 9.313 -3.198 1.00 90.56 131 LEU A CA 1
ATOM 1046 C C . LEU A 1 131 ? 7.724 10.647 -2.741 1.00 90.56 131 LEU A C 1
ATOM 1048 O O . LEU A 1 131 ? 8.856 10.656 -2.258 1.00 90.56 131 LEU A O 1
ATOM 1052 N N . LYS A 1 132 ? 6.987 11.764 -2.819 1.00 89.75 132 LYS A N 1
ATOM 1053 C CA . LYS A 1 132 ? 7.460 13.087 -2.370 1.00 89.75 132 LYS A CA 1
ATOM 1054 C C . LYS A 1 132 ? 7.703 13.186 -0.864 1.00 89.75 132 LYS A C 1
ATOM 1056 O O . LYS A 1 132 ? 8.421 14.087 -0.441 1.00 89.75 132 LYS A O 1
ATOM 1061 N N . SER A 1 133 ? 7.126 12.301 -0.047 1.00 88.00 133 SER A N 1
ATOM 1062 C CA . SER A 1 133 ? 7.362 12.316 1.403 1.00 88.00 133 SER A CA 1
ATOM 1063 C C . SER A 1 133 ? 8.682 11.657 1.809 1.00 88.00 133 SER A C 1
ATOM 1065 O O . SER A 1 133 ? 9.023 11.658 2.991 1.00 88.00 133 SER A O 1
ATOM 1067 N N . PHE A 1 134 ? 9.404 11.041 0.869 1.00 82.31 134 PHE A N 1
ATOM 1068 C CA . PHE A 1 134 ? 10.666 10.369 1.153 1.00 82.31 134 PHE A CA 1
ATOM 1069 C C . PHE A 1 134 ? 11.849 11.345 1.174 1.00 82.31 134 PHE A C 1
ATOM 1071 O O . PHE A 1 134 ? 11.895 12.333 0.446 1.00 82.31 134 PHE A O 1
ATOM 1078 N N . ASP A 1 135 ? 12.843 11.025 2.002 1.00 82.25 135 ASP A N 1
ATOM 1079 C CA . ASP A 1 135 ? 14.092 11.779 2.108 1.00 82.25 135 ASP A CA 1
ATOM 1080 C C . ASP A 1 135 ? 14.974 11.556 0.866 1.00 82.25 135 ASP A C 1
ATOM 1082 O O . ASP A 1 135 ? 15.550 10.479 0.674 1.00 82.25 135 ASP A O 1
ATOM 1086 N N . VAL A 1 136 ? 15.100 12.599 0.038 1.00 83.62 136 VAL A N 1
ATOM 1087 C CA . VAL A 1 136 ? 15.906 12.608 -1.196 1.00 83.62 136 VAL A CA 1
ATOM 1088 C C . VAL A 1 136 ? 17.378 12.283 -0.965 1.00 83.62 136 VAL A C 1
ATOM 1090 O O . VAL A 1 136 ? 18.018 11.748 -1.864 1.00 83.62 136 VAL A O 1
ATOM 1093 N N . ALA A 1 137 ? 17.919 12.536 0.232 1.00 76.50 137 ALA A N 1
ATOM 1094 C CA . ALA A 1 137 ? 19.316 12.238 0.538 1.00 76.50 137 ALA A CA 1
ATOM 1095 C C . ALA A 1 137 ? 19.587 10.730 0.679 1.00 76.50 137 ALA A C 1
ATOM 1097 O O . ALA A 1 137 ? 20.737 10.299 0.621 1.00 76.50 137 ALA A O 1
ATOM 1098 N N . ARG A 1 138 ? 18.542 9.916 0.879 1.00 78.81 138 ARG A N 1
ATOM 1099 C CA . ARG A 1 138 ? 18.668 8.470 1.130 1.00 78.81 138 ARG A CA 1
ATOM 1100 C C . ARG A 1 138 ? 18.409 7.609 -0.099 1.00 78.81 138 ARG A C 1
ATOM 1102 O O . ARG A 1 138 ? 18.700 6.414 -0.068 1.00 78.81 138 ARG A O 1
ATOM 1109 N N . ILE A 1 139 ? 17.830 8.181 -1.151 1.00 81.50 139 ILE A N 1
ATOM 1110 C CA . ILE A 1 139 ? 17.376 7.438 -2.326 1.00 81.50 139 ILE A CA 1
ATOM 1111 C C . ILE A 1 139 ? 18.056 8.009 -3.561 1.00 81.50 139 ILE A C 1
ATOM 1113 O O . ILE A 1 139 ? 17.771 9.121 -4.003 1.00 81.50 139 ILE A O 1
ATOM 1117 N N . ASN A 1 140 ? 18.949 7.205 -4.132 1.00 82.44 140 ASN A N 1
ATOM 1118 C CA . ASN A 1 140 ? 19.672 7.556 -5.346 1.00 82.44 140 ASN A CA 1
ATOM 1119 C C . ASN A 1 140 ? 18.697 7.839 -6.494 1.00 82.44 140 ASN A C 1
ATOM 1121 O O . ASN A 1 140 ? 17.746 7.081 -6.708 1.00 82.44 140 ASN A O 1
ATOM 1125 N N . ASN A 1 141 ? 18.965 8.927 -7.217 1.00 88.12 141 ASN A N 1
ATOM 1126 C CA . ASN A 1 141 ? 18.199 9.420 -8.365 1.00 88.12 141 ASN A CA 1
ATOM 1127 C C . ASN A 1 141 ? 16.757 9.857 -8.040 1.00 88.12 141 ASN A C 1
ATOM 1129 O O . ASN A 1 141 ? 15.940 10.040 -8.943 1.00 88.12 141 ASN A O 1
ATOM 1133 N N . LEU A 1 142 ? 16.413 10.050 -6.758 1.00 88.44 142 LEU A N 1
ATOM 1134 C CA . LEU A 1 142 ? 15.066 10.490 -6.390 1.00 88.44 142 LEU A CA 1
ATOM 1135 C C . LEU A 1 142 ? 14.803 11.940 -6.802 1.00 88.44 142 LEU A C 1
ATOM 1137 O O . LEU A 1 142 ? 13.737 12.234 -7.327 1.00 88.44 142 LEU A O 1
ATOM 1141 N N . SER A 1 143 ? 15.768 12.841 -6.616 1.00 88.25 143 SER A N 1
ATOM 1142 C CA . SER A 1 143 ? 15.644 14.240 -7.050 1.00 88.25 143 SER A CA 1
ATOM 1143 C C . SER A 1 143 ? 15.397 14.362 -8.556 1.00 88.25 143 SER A C 1
ATOM 1145 O O . SER A 1 143 ? 14.589 15.182 -8.980 1.00 88.25 143 SER A O 1
ATOM 1147 N N . GLU A 1 144 ? 16.057 13.519 -9.349 1.00 89.50 144 GLU A N 1
ATOM 1148 C CA . GLU A 1 144 ? 15.898 13.434 -10.803 1.00 89.50 144 GLU A CA 1
ATOM 1149 C C . GLU A 1 144 ? 14.514 12.901 -11.178 1.00 89.50 144 GLU A C 1
ATOM 1151 O O . GLU A 1 144 ? 13.843 13.468 -12.031 1.00 89.50 144 GLU A O 1
ATOM 1156 N N . LEU A 1 145 ? 14.039 11.848 -10.507 1.00 89.06 145 LEU A N 1
ATOM 1157 C CA . LEU A 1 145 ? 12.694 11.317 -10.734 1.00 89.06 145 LEU A CA 1
ATOM 1158 C C . LEU A 1 145 ? 11.601 12.327 -10.348 1.00 89.06 145 LEU A C 1
ATOM 1160 O O . LEU A 1 145 ? 10.593 12.442 -11.041 1.00 89.06 145 LEU A O 1
ATOM 1164 N N . LEU A 1 146 ? 11.796 13.076 -9.259 1.00 89.31 146 LEU A N 1
ATOM 1165 C CA . LEU A 1 146 ? 10.861 14.112 -8.813 1.00 89.31 146 LEU A CA 1
ATOM 1166 C C . LEU A 1 146 ? 10.874 15.350 -9.720 1.00 89.31 146 LEU A C 1
ATOM 1168 O O . LEU A 1 146 ? 9.863 16.048 -9.789 1.00 89.31 146 LEU A O 1
ATOM 1172 N N . SER A 1 147 ? 11.982 15.615 -10.422 1.00 86.31 147 SER A N 1
ATOM 1173 C CA . SER A 1 147 ? 12.096 16.737 -11.358 1.00 86.31 147 SER A CA 1
ATOM 1174 C C . SER A 1 147 ? 11.524 16.449 -12.747 1.00 86.31 147 SER A C 1
ATOM 1176 O O . SER A 1 147 ? 11.338 17.391 -13.512 1.00 86.31 147 SER A O 1
ATOM 1178 N N . LEU A 1 148 ? 11.143 15.201 -13.056 1.00 77.25 148 LEU A N 1
ATOM 1179 C CA . LEU A 1 148 ? 10.401 14.820 -14.274 1.00 77.25 148 LEU A CA 1
ATOM 1180 C C . LEU A 1 148 ? 8.955 15.372 -14.317 1.00 77.25 148 LEU A C 1
ATOM 1182 O O . LEU A 1 148 ? 8.102 14.848 -15.035 1.00 77.25 148 LEU A O 1
ATOM 1186 N N . GLN A 1 149 ? 8.648 16.402 -13.525 1.00 63.53 149 GLN A N 1
ATOM 1187 C CA . GLN A 1 149 ? 7.330 17.016 -13.446 1.00 63.53 149 GLN A CA 1
ATOM 1188 C C . GLN A 1 149 ? 6.946 17.677 -14.769 1.00 63.53 149 GLN A C 1
ATOM 1190 O O . GLN A 1 149 ? 7.390 18.780 -15.050 1.00 63.53 149 GLN A O 1
ATOM 1195 N N . ASP A 1 150 ? 6.024 17.032 -15.485 1.00 64.19 150 ASP A N 1
ATOM 1196 C CA . ASP A 1 150 ? 5.125 17.702 -16.434 1.00 64.19 150 ASP A CA 1
ATOM 1197 C C . ASP A 1 150 ? 3.690 17.130 -16.395 1.00 64.19 150 ASP A C 1
ATOM 1199 O O . ASP A 1 150 ? 2.735 17.854 -16.666 1.00 64.19 150 ASP A O 1
ATOM 1203 N N . SER A 1 151 ? 3.484 15.849 -16.035 1.00 86.12 151 SER A N 1
ATOM 1204 C CA . SER A 1 151 ? 2.149 15.226 -15.866 1.00 86.12 151 SER A CA 1
ATOM 1205 C C . SER A 1 151 ? 2.227 13.750 -15.422 1.00 86.12 151 SER A C 1
ATOM 1207 O O . SER A 1 151 ? 3.278 13.118 -15.533 1.00 86.12 151 SER A O 1
ATOM 1209 N N . VAL A 1 152 ? 1.093 13.157 -15.010 1.00 93.06 152 VAL A N 1
ATOM 1210 C CA . VAL A 1 152 ? 0.943 11.690 -14.828 1.00 93.06 152 VAL A CA 1
ATOM 1211 C C . VAL A 1 152 ? 1.326 10.924 -16.095 1.00 93.06 152 VAL A C 1
ATOM 1213 O O . VAL A 1 152 ? 1.949 9.868 -16.020 1.00 93.06 152 VAL A O 1
ATOM 1216 N N . ASP A 1 153 ? 1.000 11.469 -17.267 1.00 93.81 153 ASP A N 1
ATOM 1217 C CA . ASP A 1 153 ? 1.375 10.886 -18.552 1.00 93.81 153 ASP A CA 1
ATOM 1218 C C . ASP A 1 153 ? 2.892 10.775 -18.695 1.00 93.81 153 ASP A C 1
ATOM 1220 O O . ASP A 1 153 ? 3.370 9.735 -19.142 1.00 93.81 153 ASP A O 1
ATOM 1224 N N . GLY A 1 154 ? 3.639 11.802 -18.278 1.00 92.81 154 GLY A N 1
ATOM 1225 C CA . GLY A 1 154 ? 5.102 11.787 -18.268 1.00 92.81 154 GLY A CA 1
ATOM 1226 C C . GLY A 1 154 ? 5.672 10.709 -17.342 1.00 92.81 154 GLY A C 1
ATOM 1227 O O . GLY A 1 154 ? 6.597 9.993 -17.721 1.00 92.81 154 GLY A O 1
ATOM 1228 N N . LEU A 1 155 ? 5.065 10.502 -16.169 1.00 94.38 155 LEU A N 1
ATOM 1229 C CA . LEU A 1 155 ? 5.460 9.428 -15.246 1.00 94.38 155 LEU A CA 1
ATOM 1230 C C . LEU A 1 155 ? 5.219 8.035 -15.846 1.00 94.38 155 LEU A C 1
ATOM 1232 O O . LEU A 1 155 ? 6.076 7.155 -15.746 1.00 94.38 155 LEU A O 1
ATOM 1236 N N . ILE A 1 156 ? 4.074 7.837 -16.508 1.00 95.62 156 ILE A N 1
ATOM 1237 C CA . ILE A 1 156 ? 3.760 6.587 -17.217 1.00 95.62 156 ILE A CA 1
ATOM 1238 C C . ILE A 1 156 ? 4.742 6.371 -18.372 1.00 95.62 156 ILE A C 1
ATOM 1240 O O . ILE A 1 156 ? 5.249 5.263 -18.556 1.00 95.62 156 ILE A O 1
ATOM 1244 N N . GLU A 1 157 ? 5.046 7.415 -19.145 1.00 94.50 157 GLU A N 1
ATOM 1245 C CA . GLU A 1 157 ? 6.034 7.330 -20.219 1.00 94.50 157 GLU A CA 1
ATOM 1246 C C . GLU A 1 157 ? 7.402 6.917 -19.699 1.00 94.50 157 GLU A C 1
ATOM 1248 O O . GLU A 1 157 ? 7.995 5.991 -20.256 1.00 94.50 157 GLU A O 1
ATOM 1253 N N . HIS A 1 158 ? 7.849 7.548 -18.613 1.00 93.75 158 HIS A N 1
ATOM 1254 C CA . HIS A 1 158 ? 9.118 7.244 -17.978 1.00 93.75 158 HIS A CA 1
ATOM 1255 C C . HIS A 1 158 ? 9.177 5.784 -17.513 1.00 93.75 158 HIS A C 1
ATOM 1257 O O . HIS A 1 158 ? 10.120 5.074 -17.856 1.00 93.75 158 HIS A O 1
ATOM 1263 N N . LEU A 1 159 ? 8.143 5.281 -16.825 1.00 94.75 159 LEU A N 1
ATOM 1264 C CA . LEU A 1 159 ? 8.063 3.871 -16.415 1.00 94.75 159 LEU A CA 1
ATOM 1265 C C . LEU A 1 159 ? 8.226 2.918 -17.613 1.00 94.75 159 LEU A C 1
ATOM 1267 O O . LEU A 1 159 ? 9.025 1.979 -17.564 1.00 94.75 159 LEU A O 1
ATOM 1271 N N . VAL A 1 160 ? 7.494 3.159 -18.706 1.00 94.81 160 VAL A N 1
ATOM 1272 C CA . VAL A 1 160 ? 7.526 2.287 -19.894 1.00 94.81 160 VAL A CA 1
ATOM 1273 C C . VAL A 1 160 ? 8.871 2.372 -20.630 1.00 94.81 160 VAL A C 1
ATOM 1275 O O . VAL A 1 160 ? 9.368 1.365 -21.145 1.00 94.81 160 VAL A O 1
ATOM 1278 N N . GLU A 1 161 ? 9.489 3.551 -20.682 1.00 92.00 161 GLU A N 1
ATOM 1279 C CA . GLU A 1 161 ? 10.820 3.740 -21.269 1.00 92.00 161 GLU A CA 1
ATOM 1280 C C . GLU A 1 161 ? 11.898 3.005 -20.483 1.00 92.00 161 GLU A C 1
ATOM 1282 O O . GLU A 1 161 ? 12.688 2.256 -21.070 1.00 92.00 161 GLU A O 1
ATOM 1287 N N . GLN A 1 162 ? 11.881 3.148 -19.158 1.00 91.69 162 GLN A N 1
ATOM 1288 C CA . GLN A 1 162 ? 12.813 2.457 -18.280 1.00 91.69 162 GLN A CA 1
ATOM 1289 C C . GLN A 1 162 ? 12.619 0.939 -18.333 1.00 91.69 162 GLN A C 1
ATOM 1291 O O . GLN A 1 162 ? 13.602 0.200 -18.335 1.00 91.69 162 GLN A O 1
ATOM 1296 N N . ARG A 1 163 ? 11.388 0.437 -18.512 1.00 91.56 163 ARG A N 1
ATOM 1297 C CA . ARG A 1 163 ? 11.160 -0.986 -18.822 1.00 91.56 163 ARG A CA 1
ATOM 1298 C C . ARG A 1 163 ? 11.886 -1.420 -20.090 1.00 91.56 163 ARG A C 1
ATOM 1300 O O . ARG A 1 163 ? 12.519 -2.473 -20.098 1.00 91.56 163 ARG A O 1
ATOM 1307 N N . GLY A 1 164 ? 11.842 -0.617 -21.151 1.00 86.81 164 GLY A N 1
ATOM 1308 C CA . GLY A 1 164 ? 12.596 -0.887 -22.377 1.00 86.81 164 GLY A CA 1
ATOM 1309 C C . GLY A 1 164 ? 14.103 -1.041 -22.138 1.00 86.81 164 GLY A C 1
ATOM 1310 O O . GLY A 1 164 ? 14.733 -1.885 -22.773 1.00 86.81 164 GLY A O 1
ATOM 1311 N N . ILE A 1 165 ? 14.666 -0.266 -21.208 1.00 88.56 165 ILE A N 1
ATOM 1312 C CA . ILE A 1 165 ? 16.080 -0.331 -20.822 1.00 88.56 165 ILE A CA 1
ATOM 1313 C C . ILE A 1 165 ? 16.335 -1.572 -19.960 1.00 88.56 165 ILE A C 1
ATOM 1315 O O . ILE A 1 165 ? 17.141 -2.423 -20.332 1.00 88.56 165 ILE A O 1
ATOM 1319 N N . TYR A 1 166 ? 15.627 -1.710 -18.840 1.00 90.31 166 TYR A N 1
ATOM 1320 C CA . TYR A 1 166 ? 15.926 -2.717 -17.828 1.00 90.31 166 TYR A CA 1
ATOM 1321 C C . TYR A 1 166 ? 15.505 -4.138 -18.204 1.00 90.31 166 TYR A C 1
ATOM 1323 O O . TYR A 1 166 ? 16.098 -5.078 -17.687 1.00 90.31 166 TYR A O 1
ATOM 1331 N N . PHE A 1 167 ? 14.546 -4.357 -19.107 1.00 85.62 167 PHE A N 1
ATOM 1332 C CA . PHE A 1 167 ? 14.138 -5.717 -19.504 1.00 85.62 167 PHE A CA 1
ATOM 1333 C C . PHE A 1 167 ? 14.928 -6.265 -20.693 1.00 85.62 167 PHE A C 1
ATOM 1335 O O . PHE A 1 167 ? 15.185 -7.463 -20.757 1.00 85.62 167 PHE A O 1
ATOM 1342 N N . HIS A 1 168 ? 15.336 -5.401 -21.624 1.00 79.44 168 HIS A N 1
ATOM 1343 C CA . HIS A 1 168 ? 15.893 -5.815 -22.916 1.00 79.44 168 HIS A CA 1
ATOM 1344 C C . HIS A 1 168 ? 17.330 -5.343 -23.049 1.00 79.44 168 HIS A C 1
ATOM 1346 O O . HIS A 1 168 ? 17.646 -4.486 -23.878 1.00 79.44 168 HIS A O 1
ATOM 1352 N N . ASN A 1 169 ? 18.206 -5.878 -22.192 1.00 69.56 169 ASN A N 1
ATOM 1353 C CA . ASN A 1 169 ? 19.595 -5.446 -22.208 1.00 69.56 169 ASN A CA 1
ATOM 1354 C C . ASN A 1 169 ? 20.260 -5.813 -23.536 1.00 69.56 169 ASN A C 1
ATOM 1356 O O . ASN A 1 169 ? 20.319 -6.980 -23.917 1.00 69.56 169 ASN A O 1
ATOM 1360 N N . ASN A 1 170 ? 20.830 -4.818 -24.201 1.00 77.69 170 ASN A N 1
ATOM 1361 C CA . ASN A 1 170 ? 21.774 -5.024 -25.283 1.00 77.69 170 ASN A CA 1
ATOM 1362 C C . ASN A 1 170 ? 23.061 -4.318 -24.882 1.00 77.69 170 ASN A C 1
ATOM 1364 O O . ASN A 1 170 ? 23.128 -3.094 -24.941 1.00 77.69 170 ASN A O 1
ATOM 1368 N N . VAL A 1 171 ? 24.085 -5.091 -24.514 1.00 76.44 171 VAL A N 1
ATOM 1369 C CA . VAL A 1 171 ? 25.374 -4.582 -24.008 1.00 76.44 171 VAL A CA 1
ATOM 1370 C C . VAL A 1 171 ? 26.050 -3.612 -24.992 1.00 76.44 171 VAL A C 1
ATOM 1372 O O . VAL A 1 171 ? 26.850 -2.774 -24.588 1.00 76.44 171 VAL A O 1
ATOM 1375 N N . ARG A 1 172 ? 25.707 -3.677 -26.288 1.00 79.25 172 ARG A N 1
ATOM 1376 C CA . ARG A 1 172 ? 26.233 -2.776 -27.328 1.00 79.25 172 ARG A CA 1
ATOM 1377 C C . ARG A 1 172 ? 25.499 -1.432 -27.409 1.00 79.25 172 ARG A C 1
ATOM 1379 O O . ARG A 1 172 ? 25.983 -0.521 -28.076 1.00 79.25 172 ARG A O 1
ATOM 1386 N N . ARG A 1 173 ? 24.329 -1.290 -26.780 1.00 79.00 173 ARG A N 1
ATOM 1387 C CA . ARG A 1 173 ? 23.543 -0.050 -26.787 1.00 79.00 173 ARG A CA 1
ATOM 1388 C C . ARG A 1 173 ? 24.166 0.962 -25.824 1.00 79.00 173 ARG A C 1
ATOM 1390 O O . ARG A 1 173 ? 24.460 0.652 -24.673 1.00 79.00 173 ARG A O 1
ATOM 1397 N N . LYS A 1 174 ? 24.312 2.211 -26.271 1.00 75.06 174 LYS A N 1
ATOM 1398 C CA . LYS A 1 174 ? 24.690 3.324 -25.390 1.00 75.06 174 LYS A CA 1
ATOM 1399 C C . LYS A 1 174 ? 23.612 3.502 -24.310 1.00 75.06 174 LYS A C 1
ATOM 1401 O O . LYS A 1 174 ? 22.439 3.638 -24.649 1.00 75.06 174 LYS A O 1
ATOM 1406 N N . GLY A 1 175 ? 24.010 3.480 -23.037 1.00 74.69 175 GLY A N 1
ATOM 1407 C CA . GLY A 1 175 ? 23.081 3.531 -21.898 1.00 74.69 175 GLY A CA 1
ATOM 1408 C C . GLY A 1 175 ? 22.473 2.178 -21.507 1.00 74.69 175 GLY A C 1
ATOM 1409 O O . GLY A 1 175 ? 21.469 2.147 -20.805 1.00 74.69 175 GLY A O 1
ATOM 1410 N N . ALA A 1 176 ? 23.046 1.062 -21.969 1.00 79.94 176 ALA A N 1
ATOM 1411 C CA . ALA A 1 176 ? 22.711 -0.262 -21.456 1.00 79.94 176 ALA A CA 1
ATOM 1412 C C . ALA A 1 176 ? 22.937 -0.329 -19.939 1.00 79.94 176 ALA A C 1
ATOM 1414 O O . ALA A 1 176 ? 24.007 0.055 -19.452 1.00 79.94 176 ALA A O 1
ATOM 1415 N N . TRP A 1 177 ? 21.945 -0.831 -19.202 1.00 84.38 177 TRP A N 1
ATOM 1416 C CA . TRP A 1 177 ? 22.103 -1.053 -17.769 1.00 84.38 177 TRP A CA 1
ATOM 1417 C C . TRP A 1 177 ? 23.135 -2.153 -17.523 1.00 84.38 177 TRP A C 1
ATOM 1419 O O . TRP A 1 177 ? 23.355 -3.043 -18.358 1.00 84.38 177 TRP A O 1
ATOM 1429 N N . ARG A 1 178 ? 23.763 -2.100 -16.350 1.00 81.00 178 ARG A N 1
ATOM 1430 C CA . ARG A 1 178 ? 24.745 -3.094 -15.929 1.00 81.00 178 ARG A CA 1
ATOM 1431 C C . ARG A 1 178 ? 24.372 -3.685 -14.571 1.00 81.00 178 ARG A C 1
ATOM 1433 O O . ARG A 1 178 ? 23.903 -2.923 -13.724 1.00 81.00 178 ARG A O 1
ATOM 1440 N N . PRO A 1 179 ? 24.565 -4.996 -14.343 1.00 80.38 179 PRO A N 1
ATOM 1441 C CA . PRO A 1 179 ? 24.232 -5.635 -13.069 1.00 80.38 179 PRO A CA 1
ATOM 1442 C C . PRO A 1 179 ? 24.870 -4.968 -11.852 1.00 80.38 179 PRO A C 1
ATOM 1444 O O . PRO A 1 179 ? 24.227 -4.864 -10.814 1.00 80.38 179 PRO A O 1
ATOM 1447 N N . GLU A 1 180 ? 26.086 -4.450 -11.992 1.00 81.06 180 GLU A N 1
ATOM 1448 C CA . GLU A 1 180 ? 26.817 -3.760 -10.930 1.00 81.06 180 GLU A CA 1
ATOM 1449 C C . GLU A 1 180 ? 26.288 -2.344 -10.620 1.00 81.06 180 GLU A C 1
ATOM 1451 O O . GLU A 1 180 ? 26.667 -1.746 -9.617 1.00 81.06 180 GLU A O 1
ATOM 1456 N N . ARG A 1 181 ? 25.382 -1.799 -11.444 1.00 85.62 181 ARG A N 1
ATOM 1457 C CA . ARG A 1 181 ? 24.839 -0.434 -11.324 1.00 85.62 181 ARG A CA 1
ATOM 1458 C C . ARG A 1 181 ? 23.406 -0.413 -10.791 1.00 85.62 181 ARG A C 1
ATOM 1460 O O . ARG A 1 181 ? 22.554 0.309 -11.299 1.00 85.62 181 ARG A O 1
ATOM 1467 N N . GLN A 1 182 ? 23.126 -1.196 -9.749 1.00 89.06 182 GLN A N 1
ATOM 1468 C CA . GLN A 1 182 ? 21.779 -1.270 -9.160 1.00 89.06 182 GLN A CA 1
ATOM 1469 C C . GLN A 1 182 ? 21.276 0.092 -8.674 1.00 89.06 182 GLN A C 1
ATOM 1471 O O . GLN A 1 182 ? 20.108 0.419 -8.861 1.00 89.06 182 GLN A O 1
ATOM 1476 N N . GLN A 1 183 ? 22.160 0.898 -8.081 1.00 88.38 183 GLN A N 1
ATOM 1477 C CA . GLN A 1 183 ? 21.808 2.175 -7.453 1.00 88.38 183 GLN A CA 1
ATOM 1478 C C . GLN A 1 183 ? 21.159 3.174 -8.416 1.00 88.38 183 GLN A C 1
ATOM 1480 O O . GLN A 1 183 ? 20.326 3.965 -7.982 1.00 88.38 183 GLN A O 1
ATOM 1485 N N . GLU A 1 184 ? 21.472 3.095 -9.713 1.00 90.81 184 GLU A N 1
ATOM 1486 C CA . GLU A 1 184 ? 20.864 3.950 -10.738 1.00 90.81 184 GLU A CA 1
ATOM 1487 C C . GLU A 1 184 ? 19.344 3.713 -10.863 1.00 90.81 184 GLU A C 1
ATOM 1489 O O . GLU A 1 184 ? 18.605 4.612 -11.258 1.00 90.81 184 GLU A O 1
ATOM 1494 N N . ALA A 1 185 ? 18.865 2.519 -10.492 1.00 93.06 185 ALA A N 1
ATOM 1495 C CA . ALA A 1 185 ? 17.458 2.130 -10.552 1.00 93.06 185 ALA A CA 1
ATOM 1496 C C . ALA A 1 185 ? 16.705 2.320 -9.222 1.00 93.06 185 ALA A C 1
ATOM 1498 O O . ALA A 1 185 ? 15.531 1.967 -9.147 1.00 93.06 185 ALA A O 1
ATOM 1499 N N . HIS A 1 186 ? 17.341 2.841 -8.166 1.00 93.44 186 HIS A N 1
ATOM 1500 C CA . HIS A 1 186 ? 16.769 2.839 -6.814 1.00 93.44 186 HIS A CA 1
ATOM 1501 C C . HIS A 1 186 ? 15.451 3.629 -6.725 1.00 93.44 186 HIS A C 1
ATOM 1503 O O . HIS A 1 186 ? 14.422 3.059 -6.354 1.00 93.44 186 HIS A O 1
ATOM 1509 N N . ALA A 1 187 ? 15.443 4.906 -7.119 1.00 93.88 187 ALA A N 1
ATOM 1510 C CA . ALA A 1 187 ? 14.226 5.722 -7.106 1.00 93.88 187 ALA A CA 1
ATOM 1511 C C . ALA A 1 187 ? 13.104 5.132 -7.972 1.00 93.88 187 ALA A C 1
ATOM 1513 O O . ALA A 1 187 ? 11.945 5.106 -7.561 1.00 93.88 187 ALA A O 1
ATOM 1514 N N . LEU A 1 188 ? 13.448 4.601 -9.148 1.00 95.56 188 LEU A N 1
ATOM 1515 C CA . LEU A 1 188 ? 12.487 3.981 -10.054 1.00 95.56 188 LEU A CA 1
ATOM 1516 C C . LEU A 1 188 ? 11.888 2.696 -9.467 1.00 95.56 188 LEU A C 1
ATOM 1518 O O . LEU A 1 188 ? 10.678 2.478 -9.549 1.00 95.56 188 LEU A O 1
ATOM 1522 N N . ALA A 1 189 ? 12.719 1.847 -8.862 1.00 96.19 189 ALA A N 1
ATOM 1523 C CA . ALA A 1 189 ? 12.275 0.637 -8.190 1.00 96.19 189 ALA A CA 1
ATOM 1524 C C . ALA A 1 189 ? 11.310 0.987 -7.054 1.00 96.19 189 ALA A C 1
ATOM 1526 O O . ALA A 1 189 ? 10.236 0.392 -6.968 1.00 96.19 189 ALA A O 1
ATOM 1527 N N . LEU A 1 190 ? 11.643 1.996 -6.242 1.00 94.75 190 LEU A N 1
ATOM 1528 C CA . LEU A 1 190 ? 10.780 2.471 -5.163 1.00 94.75 190 LEU A CA 1
ATOM 1529 C C . LEU A 1 190 ? 9.448 2.994 -5.706 1.00 94.75 190 LEU A C 1
ATOM 1531 O O . LEU A 1 190 ? 8.391 2.583 -5.237 1.00 94.75 190 LEU A O 1
ATOM 1535 N N . PHE A 1 191 ? 9.486 3.841 -6.732 1.00 96.62 191 PHE A N 1
ATOM 1536 C CA . PHE A 1 191 ? 8.279 4.373 -7.352 1.00 96.62 191 PHE A CA 1
ATOM 1537 C C . PHE A 1 191 ? 7.384 3.264 -7.917 1.00 96.62 191 PHE A C 1
ATOM 1539 O O . PHE A 1 191 ? 6.191 3.220 -7.625 1.00 96.62 191 PHE A O 1
ATOM 1546 N N . SER A 1 192 ? 7.959 2.306 -8.648 1.00 97.44 192 SER A N 1
ATOM 1547 C CA . SER A 1 192 ? 7.213 1.151 -9.159 1.00 97.44 192 SER A CA 1
ATOM 1548 C C . SER A 1 192 ? 6.636 0.275 -8.041 1.00 97.44 192 SER A C 1
ATOM 1550 O O . SER A 1 192 ? 5.541 -0.260 -8.199 1.00 97.44 192 SER A O 1
ATOM 1552 N N . ALA A 1 193 ? 7.321 0.170 -6.896 1.00 95.12 193 ALA A N 1
ATOM 1553 C CA . ALA A 1 193 ? 6.830 -0.554 -5.727 1.00 95.12 193 ALA A CA 1
ATOM 1554 C C . ALA A 1 193 ? 5.629 0.152 -5.084 1.00 95.12 193 ALA A C 1
ATOM 1556 O O . ALA A 1 193 ? 4.692 -0.517 -4.654 1.00 95.12 193 ALA A O 1
ATOM 1557 N N . LEU A 1 194 ? 5.622 1.489 -5.060 1.00 95.25 194 LEU A N 1
ATOM 1558 C CA . LEU A 1 194 ? 4.476 2.278 -4.602 1.00 95.25 194 LEU A CA 1
ATOM 1559 C C . LEU A 1 194 ? 3.269 2.110 -5.538 1.00 95.25 194 LEU A C 1
ATOM 1561 O O . LEU A 1 194 ? 2.159 1.889 -5.063 1.00 95.25 194 LEU A O 1
ATOM 1565 N N . VAL A 1 195 ? 3.479 2.103 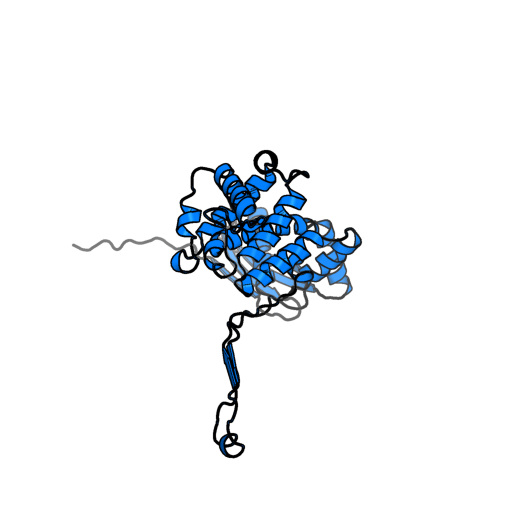-6.858 1.00 97.56 195 VAL A N 1
ATOM 1566 C CA . VAL A 1 195 ? 2.406 1.803 -7.827 1.00 97.56 195 VAL A CA 1
ATOM 1567 C C . VAL A 1 195 ? 1.871 0.381 -7.624 1.00 97.56 195 VAL A C 1
ATOM 1569 O O . VAL A 1 195 ? 0.664 0.173 -7.519 1.00 97.56 195 VAL A O 1
ATOM 1572 N N . ALA A 1 196 ? 2.759 -0.609 -7.508 1.00 95.12 196 ALA A N 1
ATOM 1573 C CA . ALA A 1 196 ? 2.389 -2.000 -7.251 1.00 95.12 196 ALA A CA 1
ATOM 1574 C C . ALA A 1 196 ? 1.657 -2.180 -5.910 1.00 95.12 196 ALA A C 1
ATOM 1576 O O . ALA A 1 196 ? 0.774 -3.035 -5.783 1.00 95.12 196 ALA A O 1
ATOM 1577 N N . GLN A 1 197 ? 1.984 -1.359 -4.911 1.00 91.25 197 GLN A N 1
ATOM 1578 C CA . GLN A 1 197 ? 1.268 -1.308 -3.647 1.00 91.25 197 GLN A CA 1
ATOM 1579 C C . GLN A 1 197 ? -0.170 -0.806 -3.838 1.00 91.25 197 GLN A C 1
ATOM 1581 O O . GLN A 1 197 ? -1.069 -1.422 -3.271 1.00 91.25 197 GLN A O 1
ATOM 1586 N N . GLU A 1 198 ? -0.418 0.241 -4.626 1.00 94.44 198 GLU A N 1
ATOM 1587 C CA . GLU A 1 198 ? -1.788 0.703 -4.916 1.00 94.44 198 GLU A CA 1
ATOM 1588 C C . GLU A 1 198 ? -2.620 -0.366 -5.639 1.00 94.44 198 GLU A C 1
ATOM 1590 O O . GLU A 1 198 ? -3.747 -0.673 -5.239 1.00 94.44 198 GLU A O 1
ATOM 1595 N N . ILE A 1 199 ? -2.019 -1.041 -6.622 1.00 94.31 199 ILE A N 1
ATOM 1596 C CA . ILE A 1 199 ? -2.627 -2.194 -7.305 1.00 94.31 199 ILE A CA 1
ATOM 1597 C C . ILE A 1 199 ? -3.010 -3.282 -6.293 1.00 94.31 199 ILE A C 1
ATOM 1599 O O . ILE A 1 199 ? -4.134 -3.786 -6.276 1.00 94.31 199 ILE A O 1
ATOM 1603 N N . SER A 1 200 ? -2.079 -3.616 -5.405 1.00 88.94 200 SER A N 1
ATOM 1604 C CA . SER A 1 200 ? -2.259 -4.652 -4.392 1.00 88.94 200 SER A CA 1
ATOM 1605 C C . SER A 1 200 ? -3.312 -4.280 -3.344 1.00 88.94 200 SER A C 1
ATOM 1607 O O . SER A 1 200 ? -4.045 -5.142 -2.858 1.00 88.94 200 SER A O 1
ATOM 1609 N N . GLN A 1 201 ? -3.416 -2.998 -2.988 1.00 87.00 201 GLN A N 1
ATOM 1610 C CA . GLN A 1 201 ? -4.457 -2.490 -2.095 1.00 87.00 201 GLN A CA 1
ATOM 1611 C C . GLN A 1 201 ? -5.843 -2.653 -2.716 1.00 87.00 201 GLN A C 1
ATOM 1613 O O . GLN A 1 201 ? -6.756 -3.139 -2.044 1.00 87.00 201 GLN A O 1
ATOM 1618 N N . LYS A 1 202 ? -5.990 -2.329 -4.004 1.00 89.88 202 LYS A N 1
ATOM 1619 C CA . LYS A 1 202 ? -7.236 -2.566 -4.733 1.00 89.88 202 LYS A CA 1
ATOM 1620 C C . LYS A 1 202 ? -7.586 -4.052 -4.767 1.00 89.88 202 LYS A C 1
ATOM 1622 O O . LYS A 1 202 ? -8.713 -4.413 -4.428 1.00 89.88 202 LYS A O 1
ATOM 1627 N N . ALA A 1 203 ? -6.629 -4.910 -5.114 1.00 88.12 203 ALA A N 1
ATOM 1628 C CA . ALA A 1 203 ? -6.838 -6.357 -5.165 1.00 88.12 203 ALA A CA 1
ATOM 1629 C C . ALA A 1 203 ? -7.240 -6.940 -3.791 1.00 88.12 203 ALA A C 1
ATOM 1631 O O . ALA A 1 203 ? -7.973 -7.923 -3.708 1.00 88.12 203 ALA A O 1
ATOM 1632 N N . ALA A 1 204 ? -6.821 -6.288 -2.701 1.00 84.25 204 ALA A N 1
ATOM 1633 C CA . ALA A 1 204 ? -7.206 -6.623 -1.335 1.00 84.25 204 ALA A CA 1
ATOM 1634 C C . ALA A 1 204 ? -8.576 -6.104 -0.889 1.00 84.25 204 ALA A C 1
ATOM 1636 O O . ALA A 1 204 ? -9.102 -6.585 0.115 1.00 84.25 204 ALA A O 1
ATOM 1637 N N . SER A 1 205 ? -9.161 -5.137 -1.598 1.00 86.31 205 SER A N 1
ATOM 1638 C CA . SER A 1 205 ? -10.398 -4.471 -1.180 1.00 86.31 205 SER A CA 1
ATOM 1639 C C . SER A 1 205 ? -11.585 -5.403 -0.873 1.00 86.31 205 SER A C 1
ATOM 1641 O O . SER A 1 205 ? -12.300 -5.097 0.086 1.00 86.31 205 SER A O 1
ATOM 1643 N N . PRO A 1 206 ? -11.789 -6.562 -1.548 1.00 86.88 206 PRO A N 1
ATOM 1644 C CA . PRO A 1 206 ? -12.936 -7.430 -1.263 1.00 86.88 206 PRO A CA 1
ATOM 1645 C C . PRO A 1 206 ? -12.996 -7.942 0.180 1.00 86.88 206 PRO A C 1
ATOM 1647 O O . PRO A 1 206 ? -14.091 -8.146 0.709 1.00 86.88 206 PRO A O 1
ATOM 1650 N N . MET A 1 207 ? -11.846 -8.078 0.860 1.00 81.50 207 MET A N 1
ATOM 1651 C CA . MET A 1 207 ? -11.817 -8.512 2.263 1.00 81.50 207 MET A CA 1
ATOM 1652 C C . MET A 1 207 ? -12.522 -7.535 3.210 1.00 81.50 207 MET A C 1
ATOM 1654 O O . MET A 1 207 ? -12.882 -7.903 4.324 1.00 81.50 207 MET A O 1
ATOM 1658 N N . PHE A 1 208 ? -12.656 -6.275 2.797 1.00 82.31 208 PHE A N 1
ATOM 1659 C CA . PHE A 1 208 ? -13.251 -5.202 3.587 1.00 82.31 208 PHE A CA 1
ATOM 1660 C C . PHE A 1 208 ? -14.725 -4.972 3.227 1.00 82.31 208 PHE A C 1
ATOM 1662 O O . PHE A 1 208 ? -15.311 -3.969 3.633 1.00 82.31 208 PHE A O 1
ATOM 1669 N N . SER A 1 209 ? -15.339 -5.886 2.470 1.00 85.06 209 SER A N 1
ATOM 1670 C CA . SER A 1 209 ? -16.770 -5.835 2.181 1.00 85.06 209 SER A CA 1
ATOM 1671 C C . SER A 1 209 ? -17.600 -5.942 3.465 1.00 85.06 209 SER A C 1
ATOM 1673 O O . SER A 1 209 ? -17.262 -6.676 4.396 1.00 85.06 209 SER A O 1
ATOM 1675 N N . LYS A 1 210 ? -18.723 -5.212 3.514 1.00 83.25 210 LYS A N 1
ATOM 1676 C CA . LYS A 1 210 ? -19.624 -5.191 4.683 1.00 83.25 210 LYS A CA 1
ATOM 1677 C C . LYS A 1 210 ? -20.108 -6.590 5.078 1.00 83.25 210 LYS A C 1
ATOM 1679 O O . LYS A 1 210 ? -20.273 -6.864 6.261 1.00 83.25 210 LYS A O 1
ATOM 1684 N N . GLU A 1 211 ? -20.303 -7.468 4.096 1.00 85.94 211 GLU A N 1
ATOM 1685 C CA . GLU A 1 211 ? -20.689 -8.863 4.310 1.00 85.94 211 GLU A CA 1
ATOM 1686 C C . GLU A 1 211 ? -19.638 -9.630 5.122 1.00 85.94 211 GLU A C 1
ATOM 1688 O O . GLU A 1 211 ? -19.965 -10.240 6.141 1.00 85.94 211 GLU A O 1
ATOM 1693 N N . LEU A 1 212 ? -18.365 -9.556 4.721 1.00 82.75 212 LEU A N 1
ATOM 1694 C CA . LEU A 1 212 ? -17.280 -10.255 5.411 1.00 82.75 212 LEU A CA 1
ATOM 1695 C C . LEU A 1 212 ? -16.993 -9.662 6.791 1.00 82.75 212 LEU A C 1
ATOM 1697 O O . LEU A 1 212 ? -16.662 -10.406 7.713 1.00 82.75 212 LEU A O 1
ATOM 1701 N N . VAL A 1 213 ? -17.186 -8.350 6.961 1.00 79.44 213 VAL A N 1
ATOM 1702 C CA . VAL A 1 213 ? -17.175 -7.703 8.284 1.00 79.44 213 VAL A CA 1
ATOM 1703 C C . VAL A 1 213 ? -18.273 -8.294 9.176 1.00 79.44 213 VAL A C 1
ATOM 1705 O O . VAL A 1 213 ? -18.003 -8.659 10.318 1.00 79.44 213 VAL A O 1
ATOM 1708 N N . GLY A 1 214 ? -19.494 -8.448 8.654 1.00 81.06 214 GLY A N 1
ATOM 1709 C CA . GLY A 1 214 ? -20.612 -9.056 9.379 1.00 81.06 214 GLY A CA 1
ATOM 1710 C C . GLY A 1 214 ? -20.343 -10.511 9.774 1.00 81.06 214 GLY A C 1
ATOM 1711 O O . GLY A 1 214 ? -20.483 -10.865 10.945 1.00 81.06 214 GLY A O 1
ATOM 1712 N N . ARG A 1 215 ? -19.869 -11.337 8.831 1.00 82.50 215 ARG A N 1
ATOM 1713 C CA . ARG A 1 215 ? -19.455 -12.728 9.102 1.00 82.50 215 ARG A CA 1
ATOM 1714 C C . ARG A 1 215 ? -18.338 -12.810 10.139 1.00 82.50 215 ARG A C 1
ATOM 1716 O O . ARG A 1 215 ? -18.358 -13.702 10.986 1.00 82.50 215 ARG A O 1
ATOM 1723 N N . HIS A 1 216 ? -17.376 -11.890 10.091 1.00 82.38 216 HIS A N 1
ATOM 1724 C CA . HIS A 1 216 ? -16.319 -11.808 11.093 1.00 82.38 216 HIS A CA 1
ATOM 1725 C C . HIS A 1 216 ? -16.875 -11.556 12.492 1.00 82.38 216 HIS A C 1
ATOM 1727 O O . HIS A 1 216 ? -16.552 -12.313 13.408 1.00 82.38 216 HIS A O 1
ATOM 1733 N N . MET A 1 217 ? -17.772 -10.581 12.640 1.00 81.00 217 MET A N 1
ATOM 1734 C CA . MET A 1 217 ? -18.445 -10.316 13.913 1.00 81.00 217 MET A CA 1
ATOM 1735 C C . MET A 1 217 ? -19.258 -11.518 14.401 1.00 81.00 217 MET A C 1
ATOM 1737 O O . MET A 1 217 ? -19.174 -11.886 15.571 1.00 81.00 217 MET A O 1
ATOM 1741 N N . GLU A 1 218 ? -20.011 -12.177 13.519 1.00 84.75 218 GLU A N 1
ATOM 1742 C CA . GLU A 1 218 ? -20.800 -13.359 13.881 1.00 84.75 218 GLU A CA 1
ATOM 1743 C C . GLU A 1 218 ? -19.910 -14.517 14.360 1.00 84.75 218 GLU A C 1
ATOM 1745 O O . GLU A 1 218 ? -20.187 -15.146 15.383 1.00 84.75 218 GLU A O 1
ATOM 1750 N N . SER A 1 219 ? -18.813 -14.784 13.649 1.00 82.06 219 SER A N 1
ATOM 1751 C CA . SER A 1 219 ? -17.862 -15.828 14.030 1.00 82.06 219 SER A CA 1
ATOM 1752 C C . SER A 1 219 ? -17.160 -15.498 15.345 1.00 82.06 219 SER A C 1
ATOM 1754 O O . SER A 1 219 ? -17.014 -16.383 16.185 1.00 82.06 219 SER A O 1
ATOM 1756 N N . ALA A 1 220 ? -16.753 -14.240 15.537 1.00 82.38 220 ALA A N 1
ATOM 1757 C CA . ALA A 1 220 ? -16.153 -13.751 16.773 1.00 82.38 220 ALA A CA 1
ATOM 1758 C C . ALA A 1 220 ? -17.104 -13.942 17.967 1.00 82.38 220 ALA A C 1
ATOM 1760 O O . ALA A 1 220 ? -16.693 -14.463 19.004 1.00 82.38 220 ALA A O 1
ATOM 1761 N N . ASN A 1 221 ? -18.392 -13.635 17.782 1.00 81.81 221 ASN A N 1
ATOM 1762 C CA . ASN A 1 221 ? -19.434 -13.859 18.783 1.00 81.81 221 ASN A CA 1
ATOM 1763 C C . ASN A 1 221 ? -19.587 -15.342 19.145 1.00 81.81 221 ASN A C 1
ATOM 1765 O O . ASN A 1 221 ? -19.628 -15.677 20.327 1.00 81.81 221 ASN A O 1
ATOM 1769 N N . LYS A 1 222 ? -19.634 -16.239 18.149 1.00 83.00 222 LYS A N 1
ATOM 1770 C CA . LYS A 1 222 ? -19.801 -17.689 18.373 1.00 83.00 222 LYS A CA 1
ATOM 1771 C C . LYS A 1 222 ? -18.673 -18.305 19.199 1.00 83.00 222 LYS A C 1
ATOM 1773 O O . LYS A 1 222 ? -18.92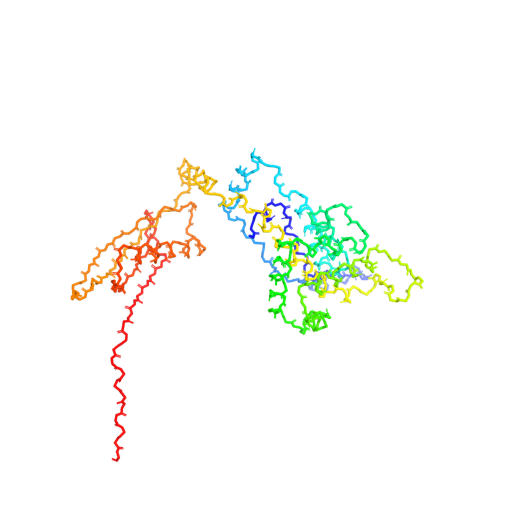9 -19.211 19.984 1.00 83.00 222 LYS A O 1
ATOM 1778 N N . VAL A 1 223 ? -17.441 -17.831 19.018 1.00 80.75 223 VAL A N 1
ATOM 1779 C CA . VAL A 1 223 ? -16.256 -18.374 19.707 1.00 80.75 223 VAL A CA 1
ATOM 1780 C C . VAL A 1 223 ? -15.862 -17.574 20.953 1.00 80.75 223 VAL A C 1
ATOM 1782 O O . VAL A 1 223 ? -14.827 -17.852 21.552 1.00 80.75 223 VAL A O 1
ATOM 1785 N N . GLY A 1 224 ? -16.657 -16.569 21.339 1.00 78.50 224 GLY A N 1
ATOM 1786 C CA . GLY A 1 224 ? -16.376 -15.709 22.493 1.00 78.50 224 GLY A CA 1
ATOM 1787 C C . GLY A 1 224 ? -15.184 -14.761 22.308 1.00 78.50 224 GLY A C 1
ATOM 1788 O O . GLY A 1 224 ? -14.713 -14.180 23.281 1.00 78.50 224 GLY A O 1
ATOM 1789 N N . ALA A 1 225 ? -14.694 -14.573 21.079 1.00 82.31 225 ALA A N 1
ATOM 1790 C CA . ALA A 1 225 ? -13.628 -13.627 20.755 1.00 82.31 225 ALA A CA 1
ATOM 1791 C C . ALA A 1 225 ? -14.204 -12.215 20.562 1.00 82.31 225 ALA A C 1
ATOM 1793 O O . ALA A 1 225 ? -14.090 -11.629 19.483 1.00 82.31 225 ALA A O 1
ATOM 1794 N N . LYS A 1 226 ? -14.842 -11.684 21.609 1.00 86.44 226 LYS A N 1
ATOM 1795 C CA . LYS A 1 226 ? -15.430 -10.344 21.631 1.00 86.44 226 LYS A CA 1
ATOM 1796 C C . LYS A 1 226 ? -14.890 -9.526 22.802 1.00 86.44 226 LYS A C 1
ATOM 1798 O O . LYS A 1 226 ? -14.905 -9.987 23.940 1.00 86.44 226 LYS A O 1
ATOM 1803 N N . VAL A 1 227 ? -14.519 -8.278 22.527 1.00 87.38 227 VAL A N 1
ATOM 1804 C CA . VAL A 1 227 ? -14.279 -7.243 23.538 1.00 87.38 227 VAL A CA 1
ATOM 1805 C C . VAL A 1 227 ? -15.453 -6.271 23.500 1.00 87.38 227 VAL A C 1
ATOM 1807 O O . VAL A 1 227 ? -15.764 -5.712 22.448 1.00 87.38 227 VAL A O 1
ATOM 1810 N N . VAL A 1 228 ? -16.113 -6.080 24.640 1.00 91.75 228 VAL A N 1
ATOM 1811 C CA . VAL A 1 228 ? -17.227 -5.136 24.773 1.00 91.75 228 VAL A CA 1
ATOM 1812 C C . VAL A 1 228 ? -16.704 -3.856 25.404 1.00 91.75 228 VAL A C 1
ATOM 1814 O O . VAL A 1 228 ? -16.215 -3.872 26.533 1.00 91.75 228 VAL A O 1
ATOM 1817 N N . TYR A 1 229 ? -16.793 -2.756 24.669 1.00 94.38 229 TYR A N 1
ATOM 1818 C CA . TYR A 1 229 ? -16.392 -1.434 25.127 1.00 94.38 229 TYR A CA 1
ATOM 1819 C C . TYR A 1 229 ? -17.619 -0.680 25.627 1.00 94.38 229 TYR A C 1
ATOM 1821 O O . TYR A 1 229 ? -18.579 -0.500 24.881 1.00 94.38 229 TYR A O 1
ATOM 1829 N N . GLN A 1 230 ? -17.582 -0.229 26.877 1.00 96.44 230 GLN A N 1
ATOM 1830 C CA . GLN A 1 230 ? -18.573 0.684 27.434 1.00 96.44 230 GLN A CA 1
ATOM 1831 C C . GLN A 1 230 ? -17.959 2.074 27.513 1.00 96.44 230 GLN A C 1
ATOM 1833 O O . GLN A 1 230 ? -16.923 2.262 28.151 1.00 96.44 230 GLN A O 1
ATOM 1838 N N . ILE A 1 231 ? -18.598 3.031 26.851 1.00 96.69 231 ILE A N 1
ATOM 1839 C CA . ILE A 1 231 ? -18.186 4.428 26.818 1.00 96.69 231 ILE A CA 1
ATOM 1840 C C . ILE A 1 231 ? -19.231 5.218 27.581 1.00 96.69 231 ILE A C 1
ATOM 1842 O O . ILE A 1 231 ? -20.338 5.3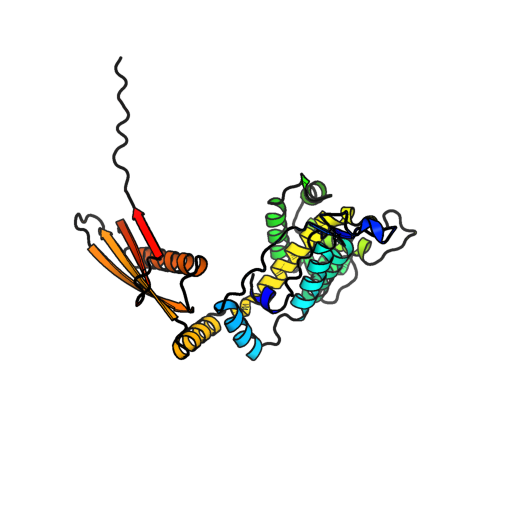95 27.084 1.00 96.69 231 ILE A O 1
ATOM 1846 N N . ASP A 1 232 ? -18.874 5.694 28.763 1.00 96.25 232 ASP A N 1
ATOM 1847 C CA . ASP A 1 232 ? -19.702 6.591 29.558 1.00 96.25 232 ASP A CA 1
ATOM 1848 C C . ASP A 1 232 ? -19.289 8.030 29.240 1.00 96.25 232 ASP A C 1
ATOM 1850 O O . ASP A 1 232 ? -18.099 8.360 29.253 1.00 96.25 232 ASP A O 1
ATOM 1854 N N . PHE A 1 233 ? -20.247 8.890 28.907 1.00 95.56 233 PHE A N 1
ATOM 1855 C CA . PHE A 1 233 ? -19.957 10.256 28.485 1.00 95.56 233 PHE A CA 1
ATOM 1856 C C . PHE A 1 233 ? -20.945 11.272 29.042 1.00 95.56 233 PHE A C 1
ATOM 1858 O O . PHE A 1 233 ? -22.143 11.012 29.173 1.00 95.56 233 PHE A O 1
ATOM 1865 N N . ASP A 1 234 ? -20.410 12.456 29.320 1.00 93.88 234 ASP A N 1
ATOM 1866 C CA . ASP A 1 234 ? -21.120 13.587 29.888 1.00 93.88 234 ASP A CA 1
ATOM 1867 C C . ASP A 1 234 ? -21.161 14.736 28.882 1.00 93.88 234 ASP A C 1
ATOM 1869 O O . ASP A 1 234 ? -20.139 15.106 28.295 1.00 93.88 234 ASP A O 1
ATOM 1873 N N . TYR A 1 235 ? -22.338 15.323 28.691 1.00 92.31 235 TYR A N 1
ATOM 1874 C CA . TYR A 1 235 ? -22.555 16.383 27.715 1.00 92.31 235 TYR A CA 1
ATOM 1875 C C . TYR A 1 235 ? -23.608 17.393 28.170 1.00 92.31 235 TYR A C 1
ATOM 1877 O O . TYR A 1 235 ? -24.420 17.124 29.055 1.00 92.31 235 TYR A O 1
ATOM 1885 N N . LYS A 1 236 ? -23.619 18.566 27.538 1.00 89.81 236 LYS A N 1
ATOM 1886 C CA . LYS A 1 236 ? -24.651 19.598 27.709 1.00 89.81 236 LYS A CA 1
ATOM 1887 C C . LYS A 1 236 ? -25.386 19.819 26.393 1.00 89.81 236 LYS A C 1
ATOM 1889 O O . LYS A 1 236 ? -24.758 19.925 25.339 1.00 89.81 236 LYS A O 1
ATOM 1894 N N . GLY A 1 237 ? -26.714 19.890 26.453 1.00 81.94 237 GLY A N 1
ATOM 1895 C CA . GLY A 1 237 ? -27.530 20.309 25.314 1.00 81.94 237 GLY A CA 1
ATOM 1896 C C . GLY A 1 237 ? -27.331 21.793 24.984 1.00 81.94 237 GLY A C 1
ATOM 1897 O O . GLY A 1 237 ? -26.825 22.567 25.798 1.00 81.94 237 GLY A O 1
ATOM 1898 N N . VAL A 1 238 ? -27.748 22.209 23.788 1.00 79.94 238 VAL A N 1
ATOM 1899 C CA . VAL A 1 238 ? -27.662 23.616 23.362 1.00 79.94 238 VAL A CA 1
ATOM 1900 C C . VAL A 1 238 ? -28.442 24.510 24.324 1.00 79.94 238 VAL A C 1
ATOM 1902 O O . VAL A 1 238 ? -29.645 24.339 24.499 1.00 79.94 238 VAL A O 1
ATOM 1905 N N . GLY A 1 239 ? -27.760 25.485 24.930 1.00 73.25 239 GLY A N 1
ATOM 1906 C CA . GLY A 1 239 ? -28.375 26.426 25.872 1.00 73.25 239 GLY A CA 1
ATOM 1907 C C . GLY A 1 239 ? -28.737 25.819 27.231 1.00 73.25 239 GLY A C 1
ATOM 1908 O O . GLY A 1 239 ? -29.338 26.502 28.059 1.00 73.25 239 GLY A O 1
ATOM 1909 N N . GLU A 1 240 ? -28.364 24.563 27.487 1.00 77.25 240 GLU A N 1
ATOM 1910 C CA . GLU A 1 240 ? -28.596 23.907 28.768 1.00 77.25 240 GLU A CA 1
ATOM 1911 C C . GLU A 1 240 ? -27.395 24.100 29.700 1.00 77.25 240 GLU A C 1
ATOM 1913 O O . GLU A 1 240 ? -26.249 23.830 29.346 1.00 77.25 240 GLU A O 1
ATOM 1918 N N . GLY A 1 241 ? -27.658 24.525 30.938 1.00 75.81 241 GLY A N 1
ATOM 1919 C CA . GLY A 1 241 ? -26.650 24.539 32.006 1.00 75.81 241 GLY A CA 1
ATOM 1920 C C . GLY A 1 241 ? -26.473 23.184 32.701 1.00 75.81 241 GLY A C 1
ATOM 1921 O O . GLY A 1 241 ? -25.618 23.052 33.574 1.00 75.81 241 GLY A O 1
ATOM 1922 N N . VAL A 1 242 ? -27.295 22.191 32.351 1.00 85.56 242 VAL A N 1
ATOM 1923 C CA . VAL A 1 242 ? -27.364 20.898 33.038 1.00 85.56 242 VAL A CA 1
ATOM 1924 C C . VAL A 1 242 ? -26.493 19.877 32.321 1.00 85.56 242 VAL A C 1
ATOM 1926 O O . VAL A 1 242 ? -26.630 19.661 31.119 1.00 85.56 242 VAL A O 1
ATOM 1929 N N . LEU A 1 243 ? -25.615 19.232 33.088 1.00 89.50 243 LEU A N 1
ATOM 1930 C CA . LEU A 1 243 ? -24.823 18.105 32.619 1.00 89.50 243 LEU A CA 1
ATOM 1931 C C . LEU A 1 243 ? -25.709 16.858 32.530 1.00 89.50 243 LEU A C 1
ATOM 1933 O O . LEU A 1 243 ? -26.382 16.497 33.497 1.00 89.50 243 LEU A O 1
ATOM 1937 N N . ARG A 1 244 ? -25.701 16.204 31.373 1.00 90.44 244 ARG A N 1
ATOM 1938 C CA . ARG A 1 244 ? -26.365 14.927 31.122 1.00 90.44 244 ARG A CA 1
ATOM 1939 C C . ARG A 1 244 ? -25.311 13.843 30.975 1.00 90.44 244 ARG A C 1
ATOM 1941 O O . ARG A 1 244 ? -24.295 14.081 30.332 1.00 90.44 244 ARG A O 1
ATOM 1948 N N . SER A 1 245 ? -25.597 12.657 31.496 1.00 93.19 245 SER A N 1
ATOM 1949 C CA . SER A 1 245 ? -24.747 11.476 31.336 1.00 93.19 245 SER A CA 1
ATOM 1950 C C . SER A 1 245 ? -25.450 10.446 30.464 1.00 93.19 245 SER A C 1
ATOM 1952 O O . SER A 1 245 ? -26.662 10.241 30.570 1.00 93.19 245 SER A O 1
ATOM 1954 N N . SER A 1 246 ? -24.694 9.790 29.596 1.00 93.69 246 SER A N 1
ATOM 1955 C CA . SER A 1 246 ? -25.165 8.702 28.748 1.00 93.69 246 SER A CA 1
ATOM 1956 C C . SER A 1 246 ? -24.060 7.666 28.570 1.00 93.69 246 SER A C 1
ATOM 1958 O O . SER A 1 246 ? -22.930 7.865 29.014 1.00 93.69 246 SER A O 1
ATOM 1960 N N . HIS A 1 247 ? -24.400 6.542 27.949 1.00 94.12 247 HIS A N 1
ATOM 1961 C CA . HIS A 1 247 ? -23.443 5.493 27.645 1.00 94.12 247 HIS A CA 1
ATOM 1962 C C . HIS A 1 247 ? -23.659 4.938 26.239 1.00 94.12 247 HIS A C 1
ATOM 1964 O O . HIS A 1 247 ? -24.772 4.936 25.711 1.00 94.12 247 HIS A O 1
ATOM 1970 N N . LEU A 1 248 ? -22.578 4.448 25.643 1.00 94.62 248 LEU A N 1
ATOM 1971 C CA . LEU A 1 248 ? -22.558 3.747 24.367 1.00 94.62 248 LEU A CA 1
ATOM 1972 C C . LEU A 1 248 ? -21.839 2.410 24.555 1.00 94.62 248 LEU A C 1
ATOM 1974 O O . LEU A 1 248 ? -20.729 2.367 25.083 1.00 94.62 248 LEU A O 1
ATOM 1978 N N . ILE A 1 249 ? -22.465 1.326 24.096 1.00 94.12 249 ILE A N 1
ATOM 1979 C CA . ILE A 1 249 ? -21.840 0.003 24.040 1.00 94.12 249 ILE A CA 1
ATOM 1980 C C . ILE A 1 249 ? -21.364 -0.256 22.615 1.00 94.12 249 ILE A C 1
ATOM 1982 O O . ILE A 1 249 ? -22.145 -0.163 21.667 1.00 94.12 249 ILE A O 1
ATOM 1986 N N . VAL A 1 250 ? -20.087 -0.601 22.473 1.00 91.12 250 VAL A N 1
ATOM 1987 C CA . VAL A 1 250 ? -19.473 -0.964 21.196 1.00 91.12 250 VAL A CA 1
ATOM 1988 C C . VAL A 1 250 ? -18.889 -2.367 21.303 1.00 91.12 250 VAL A C 1
ATOM 1990 O O . VAL A 1 250 ? -17.939 -2.617 22.044 1.00 91.12 250 VAL A O 1
ATOM 1993 N N . ASP A 1 251 ? -19.458 -3.284 20.531 1.00 88.25 251 ASP A N 1
ATOM 1994 C CA . ASP A 1 251 ? -18.954 -4.644 20.388 1.00 88.25 251 ASP A CA 1
ATOM 1995 C C . ASP A 1 251 ? -17.854 -4.674 19.324 1.00 88.25 251 ASP A C 1
ATOM 1997 O O . ASP A 1 251 ? -18.098 -4.341 18.164 1.00 88.25 251 ASP A O 1
ATOM 2001 N N . MET A 1 252 ? -16.655 -5.118 19.703 1.00 84.31 252 MET A N 1
ATOM 2002 C CA . MET A 1 252 ? -15.534 -5.281 18.779 1.00 84.31 252 MET A CA 1
ATOM 2003 C C . MET A 1 252 ? -15.013 -6.717 18.800 1.00 84.31 252 MET A C 1
ATOM 2005 O O . MET A 1 252 ? -14.930 -7.341 19.862 1.00 84.31 252 MET A O 1
ATOM 2009 N N . PRO A 1 253 ? -14.602 -7.252 17.646 1.00 80.62 253 PRO A N 1
ATOM 2010 C CA . PRO A 1 253 ? -14.038 -8.582 17.583 1.00 80.62 253 PRO A CA 1
ATOM 2011 C C . PRO A 1 253 ? -12.595 -8.555 18.100 1.00 80.62 253 PRO A C 1
ATOM 2013 O O . PRO A 1 253 ? -11.791 -7.692 17.740 1.00 80.62 253 PRO A O 1
ATOM 2016 N N . GLY A 1 254 ? -12.249 -9.518 18.948 1.00 78.94 254 GLY A N 1
ATOM 2017 C CA . GLY A 1 254 ? -10.924 -9.626 19.544 1.00 78.94 254 GLY A CA 1
ATOM 2018 C C . GLY A 1 254 ? -10.940 -10.317 20.901 1.00 78.94 254 GLY A C 1
ATOM 2019 O O . GLY A 1 254 ? -11.984 -10.531 21.505 1.00 78.94 254 GLY A O 1
ATOM 2020 N N . THR A 1 255 ? -9.756 -10.667 21.392 1.00 79.44 255 THR A N 1
ATOM 2021 C CA . THR A 1 255 ? -9.580 -11.304 22.709 1.00 79.44 255 THR A CA 1
ATOM 2022 C C . THR A 1 255 ? -9.028 -10.352 23.768 1.00 79.44 255 THR A C 1
ATOM 2024 O O . THR A 1 255 ? -9.020 -10.691 24.947 1.00 79.44 255 THR A O 1
ATOM 2027 N N . LYS A 1 256 ? -8.548 -9.172 23.358 1.00 82.25 256 LYS A N 1
ATOM 2028 C CA . LYS A 1 256 ? -8.024 -8.118 24.234 1.00 82.25 256 LYS A CA 1
ATOM 2029 C C . LYS A 1 256 ? -8.062 -6.751 23.541 1.00 82.25 256 LYS A C 1
ATOM 2031 O O . LYS A 1 256 ? -8.048 -6.712 22.305 1.00 82.25 256 LYS A O 1
ATOM 2036 N N . PRO A 1 257 ? -8.037 -5.640 24.294 1.00 83.38 257 PRO A N 1
ATOM 2037 C CA . PRO A 1 257 ? -7.883 -4.312 23.717 1.00 83.38 257 PRO A CA 1
ATOM 2038 C C . PRO A 1 257 ? -6.572 -4.159 22.947 1.00 83.38 257 PRO A C 1
ATOM 2040 O O . PRO A 1 257 ? -5.526 -4.681 23.334 1.00 83.38 257 PRO A O 1
ATOM 2043 N N . THR A 1 258 ? -6.620 -3.423 21.838 1.00 82.06 258 THR A N 1
ATOM 2044 C CA . THR A 1 258 ? -5.432 -3.051 21.057 1.00 82.06 258 THR A CA 1
ATOM 2045 C C . THR A 1 258 ? -5.510 -1.577 20.674 1.00 82.06 258 THR A C 1
ATOM 2047 O O . THR A 1 258 ? -6.620 -1.104 20.434 1.00 82.06 258 THR A O 1
ATOM 2050 N N . PRO A 1 259 ? -4.386 -0.847 20.539 1.00 79.94 259 PRO A N 1
ATOM 2051 C CA . PRO A 1 259 ? -4.417 0.574 20.176 1.00 79.94 259 PRO A CA 1
ATOM 2052 C C . PRO A 1 259 ? -5.224 0.878 18.904 1.00 79.94 259 PRO A C 1
ATOM 2054 O O . PRO A 1 259 ? -5.928 1.881 18.844 1.00 79.94 259 PRO A O 1
ATOM 2057 N N . ALA A 1 260 ? -5.179 -0.014 17.908 1.00 74.81 260 ALA A N 1
ATOM 2058 C CA . ALA A 1 260 ? -5.972 0.118 16.688 1.00 74.81 260 ALA A CA 1
ATOM 2059 C C . ALA A 1 260 ? -7.481 -0.013 16.956 1.00 74.81 260 ALA A C 1
ATOM 2061 O O . ALA A 1 260 ? -8.257 0.814 16.485 1.00 74.81 260 ALA A O 1
ATOM 2062 N N . ALA A 1 261 ? -7.895 -1.010 17.748 1.00 81.31 261 ALA A N 1
ATOM 2063 C CA . ALA A 1 261 ? -9.295 -1.165 18.143 1.00 81.31 261 ALA A CA 1
ATOM 2064 C C . ALA A 1 261 ? -9.775 0.025 18.983 1.00 81.31 261 ALA A C 1
ATOM 2066 O O . ALA A 1 261 ? -10.864 0.530 18.742 1.00 81.31 261 ALA A O 1
ATOM 2067 N N . VAL A 1 262 ? -8.941 0.516 19.907 1.00 86.81 262 VAL A N 1
ATOM 2068 C CA . VAL A 1 262 ? -9.234 1.714 20.705 1.00 86.81 262 VAL A CA 1
ATOM 2069 C C . VAL A 1 262 ? -9.502 2.914 19.805 1.00 86.81 262 VAL A C 1
ATOM 2071 O O . VAL A 1 262 ? -10.525 3.569 19.959 1.00 86.81 262 VAL A O 1
ATOM 2074 N N . PHE A 1 263 ? -8.627 3.167 18.831 1.00 86.44 263 PHE A N 1
ATOM 2075 C CA . PHE A 1 263 ? -8.777 4.296 17.919 1.00 86.44 263 PHE A CA 1
ATOM 2076 C C . PHE A 1 263 ? -10.058 4.213 17.077 1.00 86.44 263 PHE A C 1
ATOM 2078 O O . PHE A 1 263 ? -10.747 5.218 16.908 1.00 86.44 263 PHE A O 1
ATOM 2085 N N . GLU A 1 264 ? -10.413 3.025 16.581 1.00 85.38 264 GLU A N 1
ATOM 2086 C CA . GLU A 1 264 ? -11.669 2.831 15.847 1.00 85.38 264 GLU A CA 1
ATOM 2087 C C . GLU A 1 264 ? -12.901 3.011 16.743 1.00 85.38 264 GLU A C 1
ATOM 2089 O O . GLU A 1 264 ? -13.837 3.708 16.353 1.00 85.38 264 GLU A O 1
ATOM 2094 N N . VAL A 1 265 ? -12.881 2.487 17.972 1.00 90.50 265 VAL A N 1
ATOM 2095 C CA . VAL A 1 265 ? -13.951 2.705 18.960 1.00 90.50 265 VAL A CA 1
ATOM 2096 C C . VAL A 1 265 ? -14.109 4.198 19.272 1.00 90.50 265 VAL A C 1
ATOM 2098 O O . VAL A 1 265 ? -15.231 4.701 19.305 1.00 90.50 265 VAL A O 1
ATOM 2101 N N . THR A 1 266 ? -13.006 4.939 19.421 1.00 92.50 266 THR A N 1
ATOM 2102 C CA . THR A 1 266 ? -13.039 6.396 19.613 1.00 92.50 266 THR A CA 1
ATOM 2103 C C . THR A 1 266 ? -13.682 7.110 18.421 1.00 92.50 266 THR A C 1
ATOM 2105 O O . THR A 1 266 ? -14.540 7.966 18.624 1.00 92.50 266 THR A O 1
ATOM 2108 N N . LYS A 1 267 ? -13.339 6.748 17.176 1.00 91.81 267 LYS A N 1
ATOM 2109 C CA . LYS A 1 267 ? -13.982 7.326 15.979 1.00 91.81 267 LYS A CA 1
ATOM 2110 C C . LYS A 1 267 ? -15.477 7.030 15.925 1.00 91.81 267 LYS A C 1
ATOM 2112 O O . LYS A 1 267 ? -16.260 7.921 15.606 1.00 91.81 267 LYS A O 1
ATOM 2117 N N . MET A 1 268 ? -15.869 5.789 16.222 1.00 91.62 268 MET A N 1
ATOM 2118 C CA . MET A 1 268 ? -17.276 5.386 16.264 1.00 91.62 268 MET A CA 1
ATOM 2119 C C . MET A 1 268 ? -18.051 6.205 17.295 1.00 91.62 268 MET A C 1
ATOM 2121 O O . MET A 1 268 ? -19.153 6.658 17.000 1.00 91.62 268 MET A O 1
ATOM 2125 N N . PHE A 1 269 ? -17.459 6.443 18.466 1.00 95.06 269 PHE A N 1
ATOM 2126 C CA . PHE A 1 269 ? -18.050 7.288 19.497 1.00 95.06 269 PHE A CA 1
ATOM 2127 C C . PHE A 1 269 ? -18.189 8.749 19.067 1.00 95.06 269 PHE A C 1
ATOM 2129 O O . PHE A 1 269 ? -19.277 9.301 19.200 1.00 95.06 269 PHE A O 1
ATOM 2136 N N . ILE A 1 270 ? -17.130 9.362 18.525 1.00 93.19 270 ILE A N 1
ATOM 2137 C CA . ILE A 1 270 ? -17.182 10.757 18.055 1.00 93.19 270 ILE A CA 1
ATOM 2138 C C . ILE A 1 270 ? -18.304 10.913 17.027 1.00 93.19 270 ILE A C 1
ATOM 2140 O O . ILE A 1 270 ? -19.167 11.772 17.182 1.00 93.19 270 ILE A O 1
ATOM 2144 N N . LYS A 1 271 ? -18.352 10.013 16.040 1.00 92.38 271 LYS A N 1
ATOM 2145 C CA . LYS A 1 271 ? -19.404 10.005 15.025 1.00 92.38 271 LYS A CA 1
ATOM 2146 C C . LYS A 1 271 ? -20.799 9.827 15.636 1.00 92.38 271 LYS A C 1
ATOM 2148 O O . LYS A 1 271 ? -21.719 10.555 15.283 1.00 92.38 271 LYS A O 1
ATOM 2153 N N . TYR A 1 272 ? -20.959 8.881 16.563 1.00 93.38 272 TYR A N 1
ATOM 2154 C CA . TYR A 1 272 ? -22.225 8.669 17.267 1.00 93.38 272 TYR A CA 1
ATOM 2155 C C . TYR A 1 272 ? -22.678 9.935 18.005 1.00 93.38 272 TYR A C 1
ATOM 2157 O O . TYR A 1 272 ? -23.854 10.292 17.938 1.00 93.38 272 TYR A O 1
ATOM 2165 N N . PHE A 1 273 ? -21.762 10.625 18.689 1.00 92.19 273 PHE A N 1
ATOM 2166 C CA . PHE A 1 273 ? -22.070 11.854 19.411 1.00 92.19 273 PHE A CA 1
ATOM 2167 C C . PHE A 1 273 ? -22.503 12.978 18.461 1.00 92.19 273 PHE A C 1
ATOM 2169 O O . PHE A 1 273 ? -23.534 13.600 18.699 1.00 92.19 273 PHE A O 1
ATOM 2176 N N . GLU A 1 274 ? -21.777 13.190 17.361 1.00 90.06 274 GLU A N 1
ATOM 2177 C CA . GLU A 1 274 ? -22.122 14.189 16.339 1.00 90.06 274 GLU A CA 1
ATOM 2178 C C . GLU A 1 274 ? -23.509 13.944 15.720 1.00 90.06 274 GLU A C 1
ATOM 2180 O O . GLU A 1 274 ? -24.262 14.892 15.491 1.00 90.06 274 GLU A O 1
ATOM 2185 N N . GLU A 1 275 ? -23.868 12.679 15.479 1.00 90.25 275 GLU A N 1
ATOM 2186 C CA . GLU A 1 275 ? -25.150 12.297 14.876 1.00 90.25 275 GLU A CA 1
ATOM 2187 C C . GLU A 1 275 ? -26.334 12.394 15.856 1.00 90.25 275 GLU A C 1
ATOM 2189 O O . GLU A 1 275 ? -27.435 12.768 15.451 1.00 90.25 275 GLU A O 1
ATOM 2194 N N . ASN A 1 276 ? -26.132 12.063 17.138 1.00 87.75 276 ASN A N 1
ATOM 2195 C CA . ASN A 1 276 ? -27.222 11.940 18.121 1.00 87.75 276 ASN A CA 1
ATOM 2196 C C . ASN A 1 276 ? -27.355 13.144 19.060 1.00 87.75 276 ASN A C 1
ATOM 2198 O O . ASN A 1 276 ? -28.418 13.354 19.646 1.00 87.75 276 ASN A O 1
ATOM 2202 N N . VAL A 1 277 ? -26.299 13.942 19.210 1.00 86.44 277 VAL A N 1
ATOM 2203 C CA . VAL A 1 277 ? -26.292 15.166 20.018 1.00 86.44 277 VAL A CA 1
ATOM 2204 C C . VAL A 1 277 ? -25.771 16.334 19.171 1.00 86.44 277 VAL A C 1
ATOM 2206 O O . VAL A 1 277 ? -24.757 16.956 19.509 1.00 86.44 277 VAL A O 1
ATOM 2209 N N . PRO A 1 278 ? -26.450 16.665 18.054 1.00 76.69 278 PRO A N 1
ATOM 2210 C CA . PRO A 1 278 ? -26.013 17.757 17.201 1.00 76.69 278 PRO A CA 1
ATOM 2211 C C . PRO A 1 278 ? -25.979 19.056 18.011 1.00 76.69 278 PRO A C 1
ATOM 2213 O O . PRO A 1 278 ? -26.926 19.374 18.733 1.00 76.69 278 PRO A O 1
ATOM 2216 N N . MET A 1 279 ? -24.882 19.807 17.887 1.00 80.12 279 MET A N 1
ATOM 2217 C CA . MET A 1 279 ? -24.637 21.074 18.595 1.00 80.12 279 MET A CA 1
ATOM 2218 C C . MET A 1 279 ? -24.477 20.959 20.127 1.00 80.12 279 MET A C 1
ATOM 2220 O O . MET A 1 279 ? -24.353 21.984 20.799 1.00 80.12 279 MET A O 1
ATOM 2224 N N . GLY A 1 280 ? -24.462 19.750 20.699 1.00 82.56 280 GLY A N 1
ATOM 2225 C CA . GLY A 1 280 ? -24.158 19.546 22.116 1.00 82.56 280 GLY A CA 1
ATOM 2226 C C . GLY A 1 280 ? -22.679 19.759 22.437 1.00 82.56 280 GLY A C 1
ATOM 2227 O O . GLY A 1 280 ? -21.805 19.510 21.609 1.00 82.56 280 GLY A O 1
ATOM 2228 N N . SER A 1 281 ? -22.394 20.191 23.665 1.00 88.38 281 SER A N 1
ATOM 2229 C CA . SER A 1 281 ? -21.026 20.272 24.187 1.00 88.38 281 SER A CA 1
ATOM 2230 C C . SER A 1 281 ? -20.686 18.962 24.883 1.00 88.38 281 SER A C 1
ATOM 2232 O O . SER A 1 281 ? -21.281 18.648 25.915 1.00 88.38 281 SER A O 1
ATOM 2234 N N . LEU A 1 282 ? -19.765 18.181 24.318 1.00 90.94 282 LEU A N 1
ATOM 2235 C CA . LEU A 1 282 ? -19.180 17.028 24.999 1.00 90.94 282 LEU A CA 1
ATOM 2236 C C . LEU A 1 282 ? -18.198 17.538 26.056 1.00 90.94 282 LEU A C 1
ATOM 2238 O O . LEU A 1 282 ? -17.303 18.305 25.726 1.00 90.94 282 LEU A O 1
ATOM 2242 N N . GLU A 1 283 ? -18.343 17.112 27.307 1.00 91.94 283 GLU A N 1
ATOM 2243 C CA . GLU A 1 283 ? -17.493 17.573 28.415 1.00 91.94 283 GLU A CA 1
ATOM 2244 C C . GLU A 1 283 ? -16.475 16.494 28.800 1.00 91.94 283 GLU A C 1
ATOM 2246 O O . GLU A 1 283 ? -15.293 16.777 29.013 1.00 91.94 283 GLU A O 1
ATOM 2251 N N . ARG A 1 284 ? -16.920 15.233 28.849 1.00 94.25 284 ARG A N 1
ATOM 2252 C CA . ARG A 1 284 ? -16.081 14.084 29.196 1.00 94.25 284 ARG A CA 1
ATOM 2253 C C . ARG A 1 284 ? -16.566 12.820 28.500 1.00 94.25 284 ARG A C 1
ATOM 2255 O O . ARG A 1 284 ? -17.765 12.625 28.344 1.00 94.25 284 ARG A O 1
ATOM 2262 N N . ALA A 1 285 ? -15.643 11.937 28.145 1.00 95.62 285 ALA A N 1
ATOM 2263 C CA . ALA A 1 285 ? -15.938 10.562 27.764 1.00 95.62 285 ALA A CA 1
ATOM 2264 C C . ALA A 1 285 ? -14.880 9.624 28.348 1.00 95.62 285 ALA A C 1
ATOM 2266 O O . ALA A 1 285 ? -13.684 9.878 28.216 1.00 95.62 285 ALA A O 1
ATOM 2267 N N . ALA A 1 286 ? -15.301 8.537 28.980 1.00 95.88 286 ALA A N 1
ATOM 2268 C CA . ALA A 1 286 ? -14.421 7.512 29.519 1.00 95.88 286 ALA A CA 1
ATOM 2269 C C . ALA A 1 286 ? -14.852 6.145 28.993 1.00 95.88 286 ALA A C 1
ATOM 2271 O O . ALA A 1 286 ? -16.027 5.798 29.031 1.00 95.88 286 ALA A O 1
ATOM 2272 N N . CYS A 1 287 ? -13.891 5.365 28.509 1.00 96.25 287 CYS A N 1
ATOM 2273 C CA . CYS A 1 287 ? -14.140 4.033 27.985 1.00 96.25 287 CYS A CA 1
ATOM 2274 C C . CYS A 1 287 ? -13.481 2.970 28.855 1.00 96.25 287 CYS A C 1
ATOM 2276 O O . CYS A 1 287 ? -12.289 3.056 29.170 1.00 96.25 287 CYS A O 1
ATOM 2278 N N . VAL A 1 288 ? -14.243 1.925 29.167 1.00 95.69 288 VAL A N 1
ATOM 2279 C CA . VAL A 1 288 ? -13.778 0.728 29.870 1.00 95.69 288 VAL A CA 1
ATOM 2280 C C . VAL A 1 288 ? -14.150 -0.536 29.099 1.00 95.69 288 VAL A C 1
ATOM 2282 O O . VAL A 1 288 ? -15.103 -0.550 28.320 1.00 95.69 288 VAL A O 1
ATOM 2285 N N . VAL A 1 289 ? -13.402 -1.614 29.320 1.00 92.69 289 VAL A N 1
ATOM 2286 C CA . VAL A 1 289 ? -13.768 -2.952 28.839 1.00 92.69 289 VAL A CA 1
ATOM 2287 C C . VAL A 1 289 ? -14.729 -3.596 29.830 1.00 92.69 289 VAL A C 1
ATOM 2289 O O . VAL A 1 289 ? -14.410 -3.753 31.012 1.00 92.69 289 VAL A O 1
ATOM 2292 N N . GLN A 1 290 ? -15.901 -4.005 29.354 1.00 89.56 290 GLN A N 1
ATOM 2293 C CA . GLN A 1 290 ? -16.880 -4.701 30.180 1.00 89.56 290 GLN A CA 1
ATOM 2294 C C . GLN A 1 290 ? -16.332 -6.070 30.617 1.00 89.56 290 GLN A C 1
ATOM 2296 O O . GLN A 1 290 ? -15.738 -6.804 29.829 1.00 89.56 290 GLN A O 1
ATOM 2301 N N . GLY A 1 291 ? -16.522 -6.419 31.889 1.00 85.38 291 GLY A N 1
ATOM 2302 C CA . GLY A 1 291 ? -16.040 -7.670 32.483 1.00 85.38 291 GLY A CA 1
ATOM 2303 C C . GLY A 1 291 ? -14.664 -7.562 33.146 1.00 85.38 291 GLY A C 1
ATOM 2304 O O . GLY A 1 291 ? -14.497 -8.096 34.239 1.00 85.38 291 GLY A O 1
ATOM 2305 N N . THR A 1 292 ? -13.707 -6.836 32.556 1.00 86.88 292 THR A N 1
ATOM 2306 C CA . THR A 1 292 ? -12.382 -6.612 33.176 1.00 86.88 292 THR A CA 1
ATOM 2307 C C . THR A 1 292 ? -12.274 -5.270 33.898 1.00 86.88 292 THR A C 1
ATOM 2309 O O . THR A 1 292 ? -11.471 -5.139 34.818 1.00 86.88 292 THR A O 1
ATOM 2312 N N . GLY A 1 293 ? -13.060 -4.266 33.492 1.00 87.62 293 GLY A N 1
ATOM 2313 C CA . GLY A 1 293 ? -12.948 -2.894 33.995 1.00 87.62 293 GLY A CA 1
ATOM 2314 C C . GLY A 1 293 ? -11.671 -2.177 33.541 1.00 87.62 293 GLY A C 1
ATOM 2315 O O . GLY A 1 293 ? -11.352 -1.109 34.062 1.00 87.62 293 GLY A O 1
ATOM 2316 N N . GLU A 1 294 ? -10.927 -2.755 32.591 1.00 90.88 294 GLU A N 1
ATOM 2317 C CA . GLU A 1 294 ? -9.708 -2.159 32.046 1.00 90.88 294 GLU A CA 1
ATOM 2318 C C . GLU A 1 294 ? -10.037 -0.807 31.406 1.00 90.88 294 GLU A C 1
ATOM 2320 O O . GLU A 1 294 ? -10.903 -0.720 30.531 1.00 90.88 294 GLU A O 1
ATOM 2325 N N . LYS A 1 295 ? -9.357 0.255 31.851 1.00 91.62 295 LYS A N 1
ATOM 2326 C CA . LYS A 1 295 ? -9.507 1.595 31.275 1.00 91.62 295 LYS A CA 1
ATOM 2327 C C . LYS A 1 295 ? -8.845 1.646 29.905 1.00 91.62 295 LYS A C 1
ATOM 2329 O O . LYS A 1 295 ? -7.675 1.304 29.767 1.00 91.62 295 LYS A O 1
ATOM 2334 N N . VAL A 1 296 ? -9.596 2.120 28.919 1.00 91.44 296 VAL A N 1
ATOM 2335 C CA . VAL A 1 296 ? -9.194 2.124 27.510 1.00 91.44 296 VAL A CA 1
ATOM 2336 C C . VAL A 1 296 ? -8.766 3.516 27.073 1.00 91.44 296 VAL A C 1
ATOM 2338 O O . VAL A 1 296 ? -7.670 3.698 26.549 1.00 91.44 296 VAL A O 1
ATOM 2341 N N . PHE A 1 297 ? -9.630 4.503 27.299 1.00 93.19 297 PHE A N 1
ATOM 2342 C CA . PHE A 1 297 ? -9.327 5.907 27.059 1.00 93.19 297 PHE A CA 1
ATOM 2343 C C . PHE A 1 297 ? -10.158 6.801 27.973 1.00 93.19 297 PHE A C 1
ATOM 2345 O O . PHE A 1 297 ? -11.209 6.403 28.479 1.00 93.19 297 PHE A O 1
ATOM 2352 N N . GLU A 1 298 ? -9.690 8.031 28.136 1.00 94.31 298 GLU A N 1
ATOM 2353 C CA . GLU A 1 298 ? -10.424 9.114 28.771 1.00 94.31 298 GLU A CA 1
ATOM 2354 C C . GLU A 1 298 ? -10.174 10.395 27.974 1.00 94.31 298 GLU A C 1
ATOM 2356 O O . GLU A 1 298 ? -9.040 10.701 27.605 1.00 94.31 298 GLU A O 1
ATOM 2361 N N . MET A 1 299 ? -11.248 11.111 27.668 1.00 92.62 299 MET A N 1
ATOM 2362 C CA . MET A 1 299 ? -11.239 12.378 26.954 1.00 92.62 299 MET A CA 1
ATOM 2363 C C . MET A 1 299 ? -11.945 13.410 27.822 1.00 92.62 299 MET A C 1
ATOM 2365 O O . MET A 1 299 ? -13.058 13.167 28.289 1.00 92.62 299 MET A O 1
ATOM 2369 N N . THR A 1 300 ? -11.316 14.566 27.995 1.00 91.00 300 THR A N 1
ATOM 2370 C CA . THR A 1 300 ? -11.906 15.715 28.683 1.00 91.00 300 THR A CA 1
ATOM 2371 C C . THR A 1 300 ? -11.780 16.917 27.771 1.00 91.00 300 THR A C 1
ATOM 2373 O O . THR A 1 300 ? -10.706 17.174 27.225 1.00 91.00 300 THR A O 1
ATOM 2376 N N . PHE A 1 301 ? -12.871 17.652 27.614 1.00 84.00 301 PHE A N 1
ATOM 2377 C CA . PHE A 1 301 ? -12.943 18.804 26.733 1.00 84.00 301 PHE A CA 1
ATOM 2378 C C . PHE A 1 301 ? -13.195 20.040 27.583 1.00 84.00 301 PHE A C 1
ATOM 2380 O O . PHE A 1 301 ? -14.167 20.114 28.330 1.00 84.00 301 PHE A O 1
ATOM 2387 N N . SER A 1 302 ? -12.294 21.012 27.494 1.00 76.00 302 SER A N 1
ATOM 2388 C CA . SER A 1 302 ? -12.448 22.304 28.147 1.00 76.00 302 SER A CA 1
ATOM 2389 C C . SER A 1 302 ? -12.679 23.383 27.096 1.00 76.00 302 SER A C 1
ATOM 2391 O O . SER A 1 302 ? -11.879 23.579 26.184 1.00 76.00 302 SER A O 1
ATOM 2393 N N . MET A 1 303 ? -13.778 24.119 27.240 1.00 60.28 303 MET A N 1
ATOM 2394 C CA . MET A 1 303 ? -13.964 25.388 26.541 1.00 60.28 303 MET A CA 1
ATOM 2395 C C . MET A 1 303 ? -13.172 26.447 27.315 1.00 60.28 303 MET A C 1
ATOM 2397 O O . MET A 1 303 ? -13.548 26.831 28.423 1.00 60.28 303 MET A O 1
ATOM 2401 N N . GLY A 1 304 ? -12.023 26.856 26.775 1.00 47.69 304 GLY A N 1
ATOM 2402 C CA . GLY A 1 304 ? -11.173 27.884 27.373 1.00 47.69 304 GLY A CA 1
ATOM 2403 C C . GLY A 1 304 ? -11.922 29.210 27.536 1.00 47.69 304 GLY A C 1
ATOM 2404 O O . GLY A 1 304 ? -12.505 29.723 26.584 1.00 47.69 304 GLY A O 1
ATOM 2405 N N . GLY A 1 305 ? -11.906 29.736 28.763 1.00 40.19 305 GLY A N 1
ATOM 2406 C CA . GLY A 1 305 ? -12.478 31.024 29.136 1.00 40.19 305 GLY A CA 1
ATOM 2407 C C . GLY A 1 305 ? -11.753 32.224 28.523 1.00 40.19 305 GLY A C 1
ATOM 2408 O O . GLY A 1 305 ? -10.665 32.104 27.964 1.00 40.19 305 GLY A O 1
ATOM 2409 N N . ASN A 1 306 ? -12.396 33.387 28.647 1.00 38.56 306 ASN A N 1
ATOM 2410 C CA . ASN A 1 306 ? -11.926 34.693 28.188 1.00 38.56 306 ASN A CA 1
ATOM 2411 C C . ASN A 1 306 ? -10.408 34.870 28.334 1.00 38.56 306 ASN A C 1
ATOM 2413 O O . ASN A 1 306 ? -9.876 34.881 29.445 1.00 38.56 306 ASN A O 1
ATOM 2417 N N . VAL A 1 307 ? -9.735 35.107 27.208 1.00 37.59 307 VAL A N 1
ATOM 2418 C CA . VAL A 1 307 ? -8.407 35.719 27.195 1.00 37.59 307 VAL A CA 1
ATOM 2419 C C . VAL A 1 307 ? -8.582 37.150 27.701 1.00 37.59 307 VAL A C 1
ATOM 2421 O O . VAL A 1 307 ? -8.905 38.061 26.942 1.00 37.59 307 VAL A O 1
ATOM 2424 N N . VAL A 1 308 ? -8.417 37.352 29.007 1.00 41.75 308 VAL A N 1
ATOM 2425 C CA . VAL A 1 308 ? -8.176 38.686 29.555 1.00 41.75 308 VAL A CA 1
ATOM 2426 C C . VAL A 1 308 ? -6.759 39.050 29.134 1.00 41.75 308 VAL A C 1
ATOM 2428 O O . VAL A 1 308 ? -5.783 38.599 29.731 1.00 41.75 308 VAL A O 1
ATOM 2431 N N . MET A 1 309 ? -6.648 39.819 28.052 1.00 37.03 309 MET A N 1
ATOM 2432 C CA . MET A 1 309 ? -5.406 40.499 27.703 1.00 37.03 309 MET A CA 1
ATOM 2433 C C . MET A 1 309 ? -5.020 41.375 28.904 1.00 37.03 309 MET A C 1
ATOM 2435 O O . MET A 1 309 ? -5.862 42.158 29.355 1.00 37.03 309 MET A O 1
ATOM 2439 N N . PRO A 1 310 ? -3.800 41.260 29.454 1.00 37.56 310 PRO A N 1
ATOM 2440 C CA . PRO A 1 310 ? -3.358 42.193 30.472 1.00 37.56 310 PRO A CA 1
ATOM 2441 C C . PRO A 1 310 ? -3.340 43.584 29.838 1.00 37.56 310 PRO A C 1
ATOM 2443 O O . PRO A 1 310 ? -2.625 43.833 28.867 1.00 37.56 310 PRO A O 1
ATOM 2446 N N . VAL A 1 311 ? -4.178 44.476 30.363 1.00 42.88 311 VAL A N 1
ATOM 2447 C CA . VAL A 1 311 ? -4.080 45.906 30.089 1.00 42.88 311 VAL A CA 1
ATOM 2448 C C . VAL A 1 311 ? -2.720 46.325 30.631 1.00 42.88 311 VAL A C 1
ATOM 2450 O O . VAL A 1 311 ? -2.488 46.267 31.838 1.00 42.88 311 VAL A O 1
ATOM 2453 N N . GLY A 1 312 ? -1.799 46.651 29.726 1.00 39.03 312 GLY A N 1
ATOM 2454 C CA . GLY A 1 312 ? -0.520 47.241 30.086 1.00 39.03 312 GLY A CA 1
ATOM 2455 C C . GLY A 1 312 ? -0.777 48.518 30.874 1.00 39.03 312 GLY A C 1
ATOM 2456 O O . GLY A 1 312 ? -1.466 49.415 30.396 1.00 39.03 312 GLY A O 1
ATOM 2457 N N . SER A 1 313 ? -0.269 48.560 32.098 1.00 39.44 313 SER A N 1
ATOM 2458 C CA . SER A 1 313 ? -0.128 49.788 32.867 1.00 39.44 313 SER A CA 1
ATOM 2459 C C . SER A 1 313 ? 0.986 50.629 32.242 1.00 39.44 313 SER A C 1
ATOM 2461 O O . SER A 1 313 ? 2.122 50.153 32.162 1.00 39.44 313 SER A O 1
ATOM 2463 N N . GLU A 1 314 ? 0.630 51.834 31.792 1.00 38.44 314 GLU A N 1
ATOM 2464 C CA . GLU A 1 314 ? 1.554 52.964 31.601 1.00 38.44 314 GLU A CA 1
ATOM 2465 C C . GLU A 1 314 ? 2.197 53.395 32.927 1.00 38.44 314 GLU A C 1
ATOM 2467 O O . GLU A 1 314 ? 1.530 53.266 33.984 1.00 38.44 314 GLU A O 1
#

Sequence (314 aa):
MAFLSCYFDVALEMDEVEAFYEVETPEEDGKIEVKSFKSGRHVPKLPILFDLLSRAIFCAEGTSGPRFEATLVSSARHAMGEKRYIDSFRYNFLLIEALYGGGHFKTVALKNVLKADVEFRNMVQQAFEHLKSFDVARINNLSELLSLQDSVDGLIEHLVEQRGIYFHNNVRRKGAWRPERQQEAHALALFSALVAQEISQKAASPMFSKELVGRHMESANKVGAKVVYQIDFDYKGVGEGVLRSSHLIVDMPGTKPTPAAVFEVTKMFIKYFEENVPMGSLERAACVVQGTGEKVFEMTFSMGGNVVMPVGSE

Secondary structure (DSSP, 8-state):
-HHHHTTS--------EEEEP--SSTTTTTT-S-SEEEE----PPPP--HHHHHHHHHHHHHS--SHHHHHHHHHHHHHHHTT-HHHHHHHHHHHHHHHHSTT--SHHHHHHHHHH-HHHHHHHHHHHHHHTTS-TTTSTTHHHHHH--S-HHHHHHHHHHHHHHHHS--TTSTT---TT-GGGGHHHHHHHHHHHHHHHHHHHGGGG-HHHHHHHHHHHHHTT-EEEEEEEEEEE-TT--SEEEEEEEEEEESSS--HHHHHHHHHHHHHHHHHHSTT-EEEEEEEEETTT--EEEEEE--------------

Organism: NCBI:txid366649

pLDDT: mean 80.18, std 17.62, range [36.75, 97.81]